Protein AF-A0A7C0XUM8-F1 (afdb_monomer_lite)

Radius of gyration: 23.85 Å; chains: 1; bounding box: 53×68×74 Å

Structure (mmCIF, N/CA/C/O backbone):
data_AF-A0A7C0XUM8-F1
#
_entry.id   AF-A0A7C0XUM8-F1
#
loop_
_atom_site.group_PDB
_atom_site.id
_atom_site.type_symbol
_atom_site.label_atom_id
_atom_site.label_alt_id
_atom_site.label_comp_id
_atom_site.label_asym_id
_atom_site.label_entity_id
_atom_site.label_seq_id
_atom_site.pdbx_PDB_ins_code
_atom_site.Cartn_x
_atom_site.Cartn_y
_atom_site.Cartn_z
_atom_site.occupancy
_atom_site.B_iso_or_equiv
_atom_site.auth_seq_id
_atom_site.auth_comp_id
_atom_site.auth_asym_id
_atom_site.auth_atom_id
_atom_site.pdbx_PDB_model_num
ATOM 1 N N . LYS A 1 1 ? -23.720 2.868 -1.279 1.00 83.62 1 LYS A N 1
ATOM 2 C CA . LYS A 1 1 ? -23.483 2.262 -2.617 1.00 83.62 1 LYS A CA 1
ATOM 3 C C . LYS A 1 1 ? -22.138 1.552 -2.575 1.00 83.62 1 LYS A C 1
ATOM 5 O O . LYS A 1 1 ? -21.210 2.153 -2.044 1.00 83.62 1 LYS A O 1
ATOM 10 N N . VAL A 1 2 ? -22.042 0.315 -3.063 1.00 89.19 2 VAL A N 1
ATOM 11 C CA . VAL A 1 2 ? -20.779 -0.442 -3.120 1.00 89.19 2 VAL A CA 1
ATOM 12 C C . VAL A 1 2 ? -20.295 -0.463 -4.568 1.00 89.19 2 VAL A C 1
ATOM 14 O O . VAL A 1 2 ? -21.109 -0.658 -5.468 1.00 89.19 2 VAL A O 1
ATOM 17 N N . ARG A 1 3 ? -19.005 -0.213 -4.796 1.00 91.62 3 ARG A N 1
ATOM 18 C CA . ARG A 1 3 ? -18.340 -0.386 -6.092 1.00 91.62 3 ARG A CA 1
ATOM 19 C C . ARG A 1 3 ? -17.191 -1.364 -5.905 1.00 91.62 3 ARG A C 1
ATOM 21 O O . ARG A 1 3 ? -16.402 -1.175 -4.986 1.00 91.62 3 ARG A O 1
ATOM 28 N N . ILE A 1 4 ? -17.106 -2.373 -6.759 1.00 91.56 4 ILE A N 1
ATOM 29 C CA . ILE A 1 4 ? -16.069 -3.403 -6.696 1.00 91.56 4 ILE A CA 1
ATOM 30 C C . ILE A 1 4 ? -15.222 -3.290 -7.961 1.00 91.56 4 ILE A C 1
ATOM 32 O O . ILE A 1 4 ? -15.769 -3.176 -9.058 1.00 91.56 4 ILE A O 1
ATOM 36 N N . PHE A 1 5 ? -13.906 -3.275 -7.794 1.00 92.75 5 PHE A N 1
ATOM 37 C CA . PHE A 1 5 ? -12.948 -3.496 -8.867 1.00 92.75 5 PHE A CA 1
ATOM 38 C C . PHE A 1 5 ? -12.292 -4.850 -8.630 1.00 92.75 5 PHE A C 1
ATOM 40 O O . PHE A 1 5 ? -11.756 -5.060 -7.546 1.00 92.75 5 PHE A O 1
ATOM 47 N N . SER A 1 6 ? -12.321 -5.732 -9.623 1.00 88.31 6 SER A N 1
ATOM 48 C CA . SER A 1 6 ? -11.599 -7.008 -9.603 1.00 88.31 6 SER A CA 1
ATOM 49 C C . SER A 1 6 ? -10.764 -7.156 -10.873 1.00 88.31 6 SER A C 1
ATOM 51 O O . SER A 1 6 ? -10.945 -6.408 -11.842 1.00 88.31 6 SER A O 1
ATOM 53 N N . PHE A 1 7 ? -9.801 -8.074 -10.839 1.00 84.38 7 PHE A N 1
ATOM 54 C CA . PHE A 1 7 ? -8.842 -8.290 -11.928 1.00 84.38 7 PHE A CA 1
ATOM 55 C C . PHE A 1 7 ? -9.062 -9.604 -12.682 1.00 84.38 7 PHE A C 1
ATOM 57 O O . PHE A 1 7 ? -8.335 -9.864 -13.639 1.00 84.38 7 PHE A O 1
ATOM 64 N N . ASP A 1 8 ? -10.091 -10.364 -12.308 1.00 80.06 8 ASP A N 1
ATOM 65 C CA . ASP A 1 8 ? -10.581 -11.520 -13.053 1.00 80.06 8 ASP A CA 1
ATOM 66 C C . ASP A 1 8 ? -10.922 -11.159 -14.515 1.00 80.06 8 ASP A C 1
ATOM 68 O O . ASP A 1 8 ? -11.295 -10.021 -14.849 1.00 80.06 8 ASP A O 1
ATOM 72 N N . GLU A 1 9 ? -10.770 -12.128 -15.415 1.00 68.88 9 GLU A N 1
ATOM 73 C CA . GLU A 1 9 ? -11.042 -11.990 -16.839 1.00 68.88 9 GLU A CA 1
ATOM 74 C C . GLU A 1 9 ? -12.490 -11.561 -17.102 1.00 68.88 9 GLU A C 1
ATOM 76 O O . GLU A 1 9 ? -12.689 -10.664 -17.930 1.00 68.88 9 GLU A O 1
ATOM 81 N N . GLU A 1 10 ? -13.446 -12.086 -16.329 1.00 69.19 10 GLU A N 1
ATOM 82 C CA . GLU A 1 10 ? -14.894 -11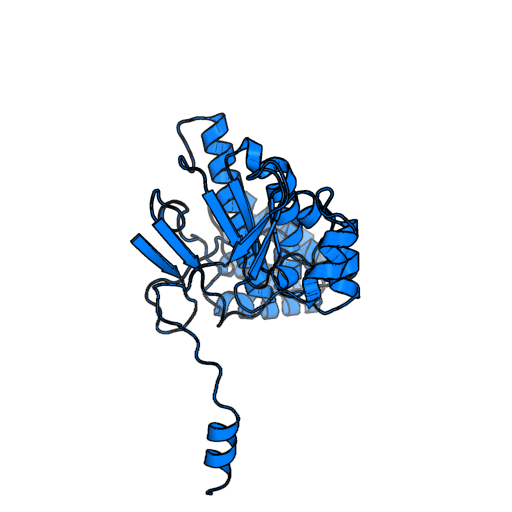.858 -16.467 1.00 69.19 10 GLU A CA 1
ATOM 83 C C . GLU A 1 10 ? -15.389 -10.518 -15.886 1.00 69.19 10 GLU A C 1
ATOM 85 O O . GLU A 1 10 ? -16.533 -10.117 -16.105 1.00 69.19 10 GLU A O 1
ATOM 90 N N . SER A 1 11 ? -14.538 -9.775 -15.170 1.00 72.06 11 SER A N 1
ATOM 91 C CA . SER A 1 11 ? -14.947 -8.532 -14.510 1.00 72.06 11 SER A CA 1
ATOM 92 C C . SER A 1 11 ? -15.155 -7.368 -15.483 1.00 72.06 11 SER A C 1
ATOM 94 O O . SER A 1 11 ? -14.229 -6.937 -16.179 1.00 72.06 11 SER A O 1
ATOM 96 N N . GLU A 1 12 ? -16.347 -6.764 -15.459 1.00 65.38 12 GLU A N 1
ATOM 97 C CA . GLU A 1 12 ? -16.661 -5.553 -16.235 1.00 65.38 12 GLU A CA 1
ATOM 98 C C . GLU A 1 12 ? -15.959 -4.288 -15.698 1.00 65.38 12 GLU A C 1
ATOM 100 O O . GLU A 1 12 ? -15.798 -3.302 -16.420 1.00 65.38 12 GLU A O 1
ATOM 105 N N . SER A 1 13 ? -15.526 -4.284 -14.430 1.00 76.19 13 SER A N 1
ATOM 106 C CA . SER A 1 13 ? -14.940 -3.115 -13.756 1.00 76.19 13 SER A CA 1
ATOM 107 C C . SER A 1 13 ? -13.475 -3.347 -13.384 1.00 76.19 13 SER A C 1
ATOM 109 O O . SER A 1 13 ? -13.127 -3.461 -12.210 1.00 76.19 13 SER A O 1
ATOM 111 N N . LYS A 1 14 ? -12.591 -3.350 -14.389 1.00 83.44 14 LYS A N 1
ATOM 112 C CA . LYS A 1 14 ? -11.139 -3.479 -14.176 1.00 83.44 14 LYS A CA 1
ATOM 113 C C . LYS A 1 14 ? -10.512 -2.143 -13.796 1.00 83.44 14 LYS A C 1
ATOM 115 O O . LYS A 1 14 ? -10.638 -1.146 -14.514 1.00 83.44 14 LYS A O 1
ATOM 120 N N . LEU A 1 15 ? -9.807 -2.122 -12.670 1.00 89.88 15 LEU A N 1
ATOM 121 C CA . LEU A 1 15 ? -9.017 -0.965 -12.273 1.00 89.88 15 LEU A CA 1
ATOM 122 C C . LEU A 1 15 ? -7.767 -0.866 -13.156 1.00 89.88 15 LEU A C 1
ATOM 124 O O . LEU A 1 15 ? -7.025 -1.833 -13.308 1.00 89.88 15 LEU A O 1
ATOM 128 N N . LYS A 1 16 ? -7.505 0.324 -13.695 1.00 91.50 16 LYS A N 1
ATOM 129 C CA . LYS A 1 16 ? -6.314 0.613 -14.498 1.00 91.50 16 LYS A CA 1
ATOM 130 C C . LYS A 1 16 ? -5.415 1.610 -13.788 1.00 91.50 16 LYS A C 1
ATOM 132 O O . LYS A 1 16 ? -5.883 2.635 -13.281 1.00 91.50 16 LYS A O 1
ATOM 137 N N . ILE A 1 17 ? -4.117 1.340 -13.802 1.00 91.88 17 ILE A N 1
ATOM 138 C CA . ILE A 1 17 ? -3.081 2.203 -13.245 1.00 91.88 17 ILE A CA 1
ATOM 139 C C . ILE A 1 17 ? -2.404 2.965 -14.379 1.00 91.88 17 ILE A C 1
ATOM 141 O O . ILE A 1 17 ? -1.994 2.391 -15.384 1.00 91.88 17 ILE A O 1
ATOM 145 N N . ASP A 1 18 ? -2.305 4.278 -14.209 1.00 89.94 18 ASP A N 1
ATOM 146 C CA . ASP A 1 18 ? -1.600 5.149 -15.141 1.00 89.94 18 ASP A CA 1
ATOM 147 C C . ASP A 1 18 ? -0.089 4.930 -15.002 1.00 89.94 18 ASP A C 1
ATOM 149 O O . ASP A 1 18 ? 0.460 5.111 -13.911 1.00 89.94 18 ASP A O 1
ATOM 153 N N . VAL A 1 19 ? 0.588 4.556 -16.088 1.00 86.06 19 VAL A N 1
ATOM 154 C CA . VAL A 1 19 ? 2.043 4.325 -16.095 1.00 86.06 19 VAL A CA 1
ATOM 155 C C . VAL A 1 19 ? 2.813 5.577 -15.681 1.00 86.06 19 VAL A C 1
ATOM 157 O O . VAL A 1 19 ? 3.818 5.465 -14.983 1.00 86.06 19 VAL A O 1
ATOM 160 N N . SER A 1 20 ? 2.313 6.768 -16.015 1.00 83.81 20 SER A N 1
ATOM 161 C CA . SER A 1 20 ? 2.944 8.033 -15.623 1.00 83.81 20 SER A CA 1
ATOM 162 C C . SER A 1 20 ? 2.878 8.313 -14.114 1.00 83.81 20 SER A C 1
ATOM 164 O O . SER A 1 20 ? 3.605 9.165 -13.608 1.00 83.81 20 SER A O 1
ATOM 166 N N . SER A 1 21 ? 2.032 7.580 -13.378 1.00 83.88 21 SER A N 1
ATOM 167 C CA . SER A 1 21 ? 1.939 7.652 -11.913 1.00 83.88 21 SER A CA 1
ATOM 168 C C . SER A 1 21 ? 2.903 6.708 -11.179 1.00 83.88 21 SER A C 1
ATOM 170 O O . SER A 1 21 ? 2.949 6.713 -9.942 1.00 83.88 21 SER A O 1
ATOM 172 N N . LEU A 1 22 ? 3.650 5.886 -11.924 1.00 85.94 22 LEU A N 1
ATOM 173 C CA . LEU A 1 22 ? 4.643 4.967 -11.383 1.00 85.94 22 LEU A CA 1
ATOM 174 C C . LEU A 1 22 ? 6.005 5.650 -11.238 1.00 85.94 22 LEU A C 1
ATOM 176 O O . LEU A 1 22 ? 6.449 6.416 -12.089 1.00 85.94 22 LEU A O 1
ATOM 180 N N . HIS A 1 23 ? 6.692 5.321 -10.155 1.00 83.00 23 HIS A N 1
ATOM 181 C CA . HIS A 1 23 ? 8.058 5.725 -9.861 1.00 83.00 23 HIS A CA 1
ATOM 182 C C . HIS A 1 23 ? 9.027 4.579 -10.191 1.00 83.00 23 HIS A C 1
ATOM 184 O O . HIS A 1 23 ? 8.641 3.410 -10.201 1.00 83.00 23 HIS A O 1
ATOM 190 N N . ALA A 1 24 ? 10.316 4.881 -10.380 1.00 76.06 24 ALA A N 1
ATOM 191 C CA . ALA A 1 24 ? 11.352 3.867 -10.626 1.00 76.06 24 ALA A CA 1
ATOM 192 C C . ALA A 1 24 ? 11.408 2.772 -9.534 1.00 76.06 24 ALA A C 1
ATOM 194 O O . ALA A 1 24 ? 11.683 1.602 -9.815 1.00 76.06 24 ALA A O 1
ATOM 195 N N . SER A 1 25 ? 11.079 3.130 -8.288 1.00 77.75 25 SER A N 1
ATOM 196 C CA . SER A 1 25 ? 10.942 2.179 -7.180 1.00 77.75 25 SER A CA 1
ATOM 197 C C . SER A 1 25 ? 9.822 1.162 -7.402 1.00 77.75 25 SER A C 1
ATOM 199 O O . SER A 1 25 ? 9.992 -0.000 -7.054 1.00 77.75 25 SER A O 1
ATOM 201 N N . ASP A 1 26 ? 8.707 1.562 -8.020 1.00 86.25 26 ASP A N 1
ATOM 202 C CA . ASP A 1 26 ? 7.590 0.652 -8.296 1.00 86.25 26 ASP A CA 1
ATOM 203 C C . ASP A 1 26 ? 7.981 -0.367 -9.366 1.00 86.25 26 ASP A C 1
ATOM 205 O O . ASP A 1 26 ? 7.691 -1.551 -9.234 1.00 86.25 26 ASP A O 1
ATOM 209 N N . PHE A 1 27 ? 8.718 0.062 -10.395 1.00 82.56 27 PHE A N 1
ATOM 210 C CA . PHE A 1 27 ? 9.256 -0.857 -11.398 1.00 82.56 27 PHE A CA 1
ATOM 211 C C . PHE A 1 27 ? 10.249 -1.857 -10.811 1.00 82.56 27 PHE A C 1
ATOM 213 O O . PHE A 1 27 ? 10.328 -2.982 -11.295 1.00 82.56 27 PHE A O 1
ATOM 220 N N . SER A 1 28 ? 10.968 -1.475 -9.756 1.00 81.12 28 SER A N 1
ATOM 221 C CA . SER A 1 28 ? 11.848 -2.397 -9.039 1.00 81.12 28 SER A CA 1
ATOM 222 C C . SER A 1 28 ? 11.049 -3.480 -8.293 1.00 81.12 28 SER A C 1
ATOM 224 O O . SER A 1 28 ? 11.539 -4.595 -8.139 1.00 81.12 28 SER A O 1
ATOM 226 N N . THR A 1 29 ? 9.810 -3.186 -7.876 1.00 83.94 29 THR A N 1
ATOM 227 C CA . THR A 1 29 ? 8.875 -4.176 -7.306 1.00 83.94 29 THR A CA 1
ATOM 228 C C . THR A 1 29 ? 8.235 -5.030 -8.400 1.00 83.94 29 THR A C 1
ATOM 230 O O . THR A 1 29 ? 8.163 -6.248 -8.260 1.00 83.94 29 THR A O 1
ATOM 233 N N . LEU A 1 30 ? 7.814 -4.414 -9.512 1.00 84.94 30 LEU A N 1
ATOM 234 C CA . LEU A 1 30 ? 7.197 -5.112 -10.649 1.00 84.94 30 LEU A CA 1
ATOM 235 C C . LEU A 1 30 ? 8.166 -6.041 -11.391 1.00 84.94 30 LEU A C 1
ATOM 237 O O . LEU A 1 30 ? 7.745 -7.021 -12.007 1.00 84.94 30 LEU A O 1
ATOM 241 N N . ILE A 1 31 ? 9.457 -5.713 -11.379 1.00 84.38 31 ILE A N 1
ATOM 242 C CA . ILE A 1 31 ? 10.510 -6.444 -12.077 1.00 84.38 31 ILE A CA 1
ATOM 243 C C . ILE A 1 31 ? 11.512 -6.955 -11.033 1.00 84.38 31 ILE A C 1
ATOM 245 O O . ILE A 1 31 ? 12.509 -6.278 -10.770 1.00 84.38 31 ILE A O 1
ATOM 249 N N . PRO A 1 32 ? 11.283 -8.148 -10.450 1.00 72.25 32 PRO A N 1
ATOM 250 C CA . PRO A 1 32 ? 12.207 -8.711 -9.475 1.00 72.25 32 PRO A CA 1
ATOM 251 C C . PRO A 1 32 ? 13.594 -8.924 -10.095 1.00 72.25 32 PRO A C 1
ATOM 253 O O . PRO A 1 32 ? 13.736 -9.175 -11.301 1.00 72.25 32 PRO A O 1
ATOM 256 N N . ASP A 1 33 ? 14.626 -8.788 -9.262 1.00 76.38 33 ASP A N 1
ATOM 257 C CA . ASP A 1 33 ? 16.037 -8.900 -9.644 1.00 76.38 33 ASP A CA 1
ATOM 258 C C . ASP A 1 33 ? 16.426 -7.944 -10.781 1.00 76.38 33 ASP A C 1
ATOM 260 O O . ASP A 1 33 ? 17.118 -8.312 -11.742 1.00 76.38 33 ASP A O 1
ATOM 264 N N . ILE A 1 34 ? 15.907 -6.714 -10.751 1.00 82.62 34 ILE A N 1
ATOM 265 C CA . ILE A 1 34 ? 16.406 -5.639 -11.605 1.00 82.62 34 ILE A CA 1
ATOM 266 C C . ILE A 1 34 ? 17.797 -5.220 -11.119 1.00 82.62 34 ILE A C 1
ATOM 268 O O . ILE A 1 34 ? 18.006 -4.935 -9.941 1.00 82.62 34 ILE A O 1
AT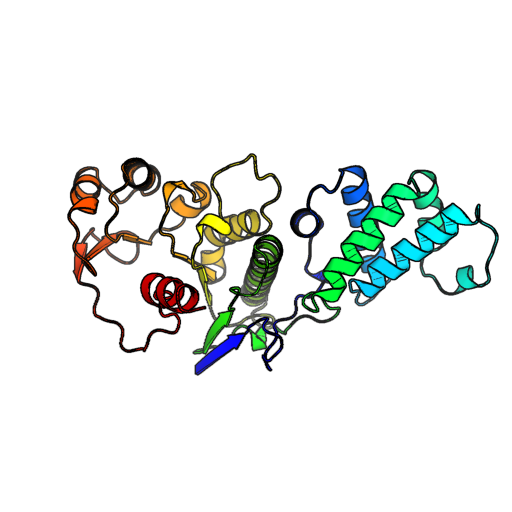OM 272 N N . THR A 1 35 ? 18.782 -5.212 -12.017 1.00 86.19 35 THR A N 1
ATOM 273 C CA . THR A 1 35 ? 20.128 -4.745 -11.651 1.00 86.19 35 THR A CA 1
ATOM 274 C C . THR A 1 35 ? 20.133 -3.217 -11.507 1.00 86.19 35 THR A C 1
ATOM 276 O O . THR A 1 35 ? 19.326 -2.558 -12.167 1.00 86.19 35 THR A O 1
ATOM 279 N N . PRO A 1 36 ? 21.047 -2.611 -10.721 1.00 85.31 36 PRO A N 1
ATOM 280 C CA . PRO A 1 36 ? 21.148 -1.151 -10.623 1.00 85.31 36 PRO A CA 1
ATOM 281 C C . PRO A 1 36 ? 21.235 -0.474 -11.997 1.00 85.31 36 PRO A C 1
ATOM 283 O O . PRO A 1 36 ? 20.466 0.429 -12.286 1.00 85.31 36 PRO A O 1
ATOM 286 N N . LEU A 1 37 ? 22.045 -1.029 -12.907 1.00 85.94 37 LEU A N 1
ATOM 287 C CA . LEU A 1 37 ? 22.154 -0.554 -14.289 1.00 85.94 37 LEU A CA 1
ATOM 288 C C . LEU A 1 37 ? 20.816 -0.594 -15.051 1.00 85.94 37 LEU A C 1
ATOM 290 O O . LEU A 1 37 ? 20.513 0.314 -15.818 1.00 85.94 37 LEU A O 1
ATOM 294 N N . GLN A 1 38 ? 20.023 -1.656 -14.880 1.00 88.25 38 GLN A N 1
ATOM 295 C CA . GLN A 1 38 ? 18.705 -1.768 -15.514 1.00 88.25 38 GLN A CA 1
ATOM 296 C C . GLN A 1 38 ? 17.706 -0.764 -14.937 1.00 88.25 38 GLN A C 1
ATOM 298 O O . GLN A 1 38 ? 16.892 -0.227 -15.685 1.00 88.25 38 GLN A O 1
ATOM 303 N N . ARG A 1 39 ? 17.762 -0.525 -13.624 1.00 86.56 39 ARG A N 1
ATOM 304 C CA . ARG A 1 39 ? 16.907 0.444 -12.937 1.00 86.56 39 ARG A CA 1
ATOM 305 C C . ARG A 1 39 ? 17.229 1.868 -13.380 1.00 86.56 39 ARG A C 1
ATOM 307 O O . ARG A 1 39 ? 16.312 2.588 -13.755 1.00 86.56 39 ARG A O 1
ATOM 314 N N . ASP A 1 40 ? 18.506 2.235 -13.385 1.00 87.94 40 ASP A N 1
ATOM 315 C CA . ASP A 1 40 ? 18.953 3.579 -13.756 1.00 87.94 40 ASP A CA 1
ATOM 316 C C . ASP A 1 40 ? 18.610 3.864 -15.234 1.00 87.94 40 ASP A C 1
ATOM 318 O O . ASP A 1 40 ? 18.055 4.909 -15.561 1.00 87.94 40 ASP A O 1
ATOM 322 N N . LEU A 1 41 ? 18.796 2.875 -16.120 1.00 89.06 41 LEU A N 1
ATOM 323 C CA . LEU A 1 41 ? 18.356 2.961 -17.517 1.00 89.06 41 LEU A CA 1
ATOM 324 C C . LEU A 1 41 ? 16.835 3.145 -17.649 1.00 89.06 41 LEU A C 1
ATOM 326 O O . LEU A 1 41 ? 16.370 3.929 -18.475 1.00 89.06 41 LEU A O 1
ATOM 330 N N . LEU A 1 42 ? 16.043 2.413 -16.864 1.00 89.06 42 LEU A N 1
ATOM 331 C CA . LEU A 1 42 ? 14.588 2.544 -16.892 1.00 89.06 42 LEU A CA 1
ATOM 332 C C . LEU A 1 42 ? 14.141 3.927 -16.406 1.00 89.06 42 LEU A C 1
ATOM 334 O O . LEU A 1 42 ? 13.240 4.514 -16.999 1.00 89.06 42 LEU A O 1
ATOM 338 N N . GLU A 1 43 ? 14.785 4.467 -15.373 1.00 88.75 43 GLU A N 1
ATOM 339 C CA . GLU A 1 43 ? 14.535 5.821 -14.878 1.00 88.75 43 GLU A CA 1
ATOM 340 C C . GLU A 1 43 ? 14.845 6.882 -15.943 1.00 88.75 43 GLU A C 1
ATOM 342 O O . GLU A 1 43 ? 14.020 7.764 -16.193 1.00 88.75 43 GLU A O 1
ATOM 347 N N . GLU A 1 44 ? 15.977 6.766 -16.643 1.00 89.25 44 GLU A N 1
ATOM 348 C CA . GLU A 1 44 ? 16.302 7.652 -17.765 1.00 89.25 44 GLU A CA 1
ATOM 349 C C . GLU A 1 44 ? 15.248 7.579 -18.882 1.00 89.25 44 GLU A C 1
ATOM 351 O O . GLU A 1 44 ? 14.840 8.614 -19.416 1.00 89.25 44 GLU A O 1
ATOM 356 N N . ILE A 1 45 ? 14.755 6.379 -19.204 1.00 89.12 45 ILE A N 1
ATOM 357 C CA . ILE A 1 45 ? 13.712 6.185 -20.222 1.00 89.12 45 ILE A CA 1
ATOM 358 C C . ILE A 1 45 ? 12.376 6.789 -19.780 1.00 89.12 45 ILE A C 1
ATOM 360 O O . ILE A 1 45 ? 11.709 7.427 -20.593 1.00 89.12 45 ILE A O 1
ATOM 364 N N . LEU A 1 46 ? 11.983 6.638 -18.514 1.00 88.12 46 LEU A N 1
ATOM 365 C CA . LEU A 1 46 ? 10.768 7.257 -17.969 1.00 88.12 46 LEU A CA 1
ATOM 366 C C . LEU A 1 46 ? 10.863 8.791 -17.990 1.00 88.12 46 LEU A C 1
ATOM 368 O O . LEU A 1 46 ? 9.915 9.477 -18.383 1.00 88.12 46 LEU A O 1
ATOM 372 N N . ASN A 1 47 ? 12.028 9.340 -17.641 1.00 88.19 47 ASN A N 1
ATOM 373 C CA . ASN A 1 47 ? 12.295 10.777 -17.717 1.00 88.19 47 ASN A CA 1
ATOM 374 C C . ASN A 1 47 ? 12.224 11.289 -19.162 1.00 88.19 47 ASN A C 1
ATOM 376 O O . ASN A 1 47 ? 11.653 12.344 -19.434 1.00 88.19 47 ASN A O 1
ATOM 380 N N . LEU A 1 48 ? 12.747 10.520 -20.111 1.00 88.50 48 LEU A N 1
ATOM 381 C CA . LEU A 1 48 ? 12.668 10.829 -21.533 1.00 88.50 48 LEU A CA 1
ATOM 382 C C . LEU A 1 48 ? 11.218 10.756 -22.037 1.00 88.50 48 LEU A C 1
ATOM 384 O O . LEU A 1 48 ? 10.752 11.687 -22.694 1.00 88.50 48 LEU A O 1
ATOM 388 N N . ALA A 1 49 ? 10.472 9.716 -21.660 1.00 87.94 49 ALA A N 1
ATOM 389 C CA . ALA A 1 49 ? 9.064 9.573 -22.011 1.00 87.94 49 ALA A CA 1
ATOM 390 C C . ALA A 1 49 ? 8.232 10.760 -21.493 1.00 87.94 49 ALA A C 1
ATOM 392 O O . ALA A 1 49 ? 7.518 11.394 -22.264 1.00 87.94 49 ALA A O 1
ATOM 393 N N . SER A 1 50 ? 8.404 11.139 -20.224 1.00 86.50 50 SER A N 1
ATOM 394 C CA . SER A 1 50 ? 7.699 12.290 -19.636 1.00 86.50 50 SER A CA 1
ATOM 395 C C . SER A 1 50 ? 8.066 13.641 -20.263 1.00 86.50 50 SER A C 1
ATOM 397 O O . SER A 1 50 ? 7.246 14.557 -20.262 1.00 86.50 50 SER A O 1
ATOM 399 N N . LYS A 1 51 ? 9.279 13.780 -20.814 1.00 88.31 51 LYS A N 1
ATOM 400 C CA . LYS A 1 51 ? 9.736 15.013 -21.470 1.00 88.31 51 LYS A CA 1
ATOM 401 C C . LYS A 1 51 ? 9.208 15.164 -22.896 1.00 88.31 51 LYS A C 1
ATOM 403 O O . LYS A 1 51 ? 8.948 16.286 -23.325 1.00 88.31 51 LYS A O 1
ATOM 408 N N . PHE A 1 52 ? 9.117 14.066 -23.643 1.00 86.75 52 PHE A N 1
ATOM 409 C CA . PHE A 1 52 ? 8.828 14.102 -25.081 1.00 86.75 52 PHE A CA 1
ATOM 410 C C . PHE A 1 52 ? 7.406 13.664 -25.450 1.00 86.75 52 PHE A C 1
ATOM 412 O O . PHE A 1 52 ? 6.963 13.967 -26.557 1.00 86.75 52 PHE A O 1
ATOM 419 N N . TYR A 1 53 ? 6.682 12.999 -24.549 1.00 83.00 53 TYR A N 1
ATOM 420 C CA . TYR A 1 53 ? 5.320 12.522 -24.785 1.00 83.00 53 TYR A CA 1
ATOM 421 C C . TYR A 1 53 ? 4.354 13.174 -23.793 1.00 83.00 53 TYR A C 1
ATOM 423 O O . TYR A 1 53 ? 4.613 13.222 -22.594 1.00 83.00 53 TYR A O 1
ATOM 431 N N . SER A 1 54 ? 3.209 13.654 -24.287 1.00 80.31 54 SER A N 1
ATOM 432 C CA . SER A 1 54 ? 2.152 14.240 -23.446 1.00 80.31 54 SER A CA 1
ATOM 433 C C . SER A 1 54 ? 1.472 13.209 -22.537 1.00 80.31 54 SER A C 1
ATOM 435 O O . SER A 1 54 ? 1.012 13.550 -21.451 1.00 80.31 54 SER A O 1
ATOM 437 N N . SER A 1 55 ? 1.429 11.947 -22.969 1.00 81.81 55 SER A N 1
ATOM 438 C CA . SER A 1 55 ? 1.081 10.773 -22.166 1.00 81.81 55 SER A CA 1
ATOM 439 C C . SER A 1 55 ? 1.873 9.575 -22.676 1.00 81.81 55 SER A C 1
ATOM 441 O O . SER A 1 55 ? 2.069 9.466 -23.887 1.00 81.81 55 SER A O 1
ATOM 443 N N . TYR A 1 56 ? 2.270 8.661 -21.794 1.00 84.62 56 TYR A N 1
ATOM 444 C CA . TYR A 1 56 ? 2.998 7.451 -22.170 1.00 84.62 56 TYR A CA 1
ATOM 445 C C . TYR A 1 56 ? 2.523 6.240 -21.362 1.00 84.62 56 TYR A C 1
ATOM 447 O O . TYR A 1 56 ? 1.976 6.369 -20.268 1.00 84.62 56 TYR A O 1
ATOM 455 N N . ASP A 1 57 ? 2.732 5.058 -21.926 1.00 87.31 57 ASP A N 1
ATOM 456 C CA . ASP A 1 57 ? 2.400 3.754 -21.355 1.00 87.31 57 ASP A CA 1
ATOM 457 C C . ASP A 1 57 ? 3.565 2.763 -21.497 1.00 87.31 57 ASP A C 1
ATOM 459 O O . ASP A 1 57 ? 4.664 3.119 -21.933 1.00 87.31 57 ASP A O 1
ATOM 463 N N . LEU A 1 58 ? 3.329 1.498 -21.131 1.00 88.44 58 LEU A N 1
ATOM 464 C CA . LEU A 1 58 ? 4.314 0.434 -21.313 1.00 88.44 58 LEU A CA 1
ATOM 465 C C . LEU A 1 58 ? 4.670 0.235 -22.792 1.00 88.44 58 LEU A C 1
ATOM 467 O O . LEU A 1 58 ? 5.846 0.028 -23.084 1.00 88.44 58 LEU A O 1
ATOM 471 N N . SER A 1 59 ? 3.714 0.389 -23.714 1.00 88.38 59 SER A N 1
ATOM 472 C CA . SER A 1 59 ? 3.939 0.333 -25.164 1.00 88.38 59 SER A CA 1
ATOM 473 C C . SER A 1 59 ? 4.963 1.381 -25.617 1.00 88.38 59 SER A C 1
ATOM 475 O O . SER A 1 59 ? 5.882 1.085 -26.380 1.00 88.38 59 SER A O 1
ATOM 477 N N . THR A 1 60 ? 4.853 2.603 -25.090 1.00 89.00 60 THR A N 1
ATOM 478 C CA . THR A 1 60 ? 5.767 3.723 -25.367 1.00 89.00 60 THR A CA 1
ATOM 479 C C . THR A 1 60 ? 7.173 3.438 -24.834 1.00 89.00 60 THR A C 1
ATOM 481 O O . THR A 1 60 ? 8.167 3.624 -25.539 1.00 89.00 60 THR A O 1
ATOM 484 N N . ILE A 1 61 ? 7.276 2.925 -23.604 1.00 89.69 61 ILE A N 1
ATOM 485 C CA . ILE A 1 61 ? 8.560 2.536 -22.997 1.00 89.69 61 ILE A CA 1
ATOM 486 C C . ILE A 1 61 ? 9.201 1.391 -23.796 1.00 89.69 61 ILE A C 1
ATOM 488 O O . ILE A 1 61 ? 10.401 1.413 -24.079 1.00 89.69 61 ILE A O 1
ATOM 492 N N . LEU A 1 62 ? 8.403 0.402 -24.204 1.00 90.38 62 LEU A N 1
ATOM 493 C CA . LEU A 1 62 ? 8.842 -0.701 -25.053 1.00 90.38 62 LEU A CA 1
ATOM 494 C C . LEU A 1 62 ? 9.309 -0.201 -26.419 1.00 90.38 62 LEU A C 1
ATOM 496 O O . LEU A 1 62 ? 10.329 -0.679 -26.908 1.00 90.38 62 LEU A O 1
ATOM 500 N N . PHE A 1 63 ? 8.621 0.762 -27.026 1.00 88.94 63 PHE A N 1
ATOM 501 C CA . PHE A 1 63 ? 9.042 1.372 -28.286 1.00 88.94 63 PHE A CA 1
ATOM 502 C C . PHE A 1 63 ? 10.426 2.030 -28.166 1.00 88.94 63 PHE A C 1
ATOM 504 O O . PHE A 1 63 ? 11.308 1.757 -28.986 1.00 88.94 63 PHE A O 1
ATOM 511 N N . ILE A 1 64 ? 10.658 2.809 -27.103 1.00 90.00 64 ILE A N 1
ATOM 512 C CA . ILE A 1 64 ? 11.968 3.424 -26.830 1.00 90.00 64 ILE A CA 1
ATOM 513 C C . ILE A 1 64 ? 13.045 2.344 -26.655 1.00 90.00 64 ILE A C 1
ATOM 515 O O . ILE A 1 64 ? 14.113 2.428 -27.263 1.00 90.00 64 ILE A O 1
ATOM 519 N N . LEU A 1 65 ? 12.767 1.293 -25.880 1.00 90.56 65 LEU A N 1
ATOM 520 C CA . LEU A 1 65 ? 13.722 0.205 -25.656 1.00 90.56 65 LEU A CA 1
ATOM 521 C C . LEU A 1 65 ? 14.041 -0.598 -26.921 1.00 90.56 65 LEU A C 1
ATOM 523 O O . LEU A 1 65 ? 15.207 -0.930 -27.139 1.00 90.56 65 LEU A O 1
ATOM 527 N N . ASN A 1 66 ? 13.039 -0.917 -27.748 1.00 90.25 66 ASN A N 1
ATOM 528 C CA . ASN A 1 66 ? 13.263 -1.613 -29.020 1.00 90.25 66 ASN A CA 1
ATOM 529 C C . ASN A 1 66 ? 14.090 -0.731 -29.966 1.00 90.25 66 ASN A C 1
ATOM 531 O O . ASN A 1 66 ? 15.070 -1.204 -30.528 1.00 90.25 66 ASN A O 1
ATOM 535 N N . THR A 1 67 ? 13.810 0.574 -30.016 1.00 88.31 67 THR A N 1
ATOM 536 C CA . THR A 1 67 ? 14.636 1.534 -30.767 1.00 88.31 67 THR A CA 1
ATOM 537 C C . THR A 1 67 ? 16.092 1.522 -30.294 1.00 88.31 67 THR A C 1
ATOM 539 O O . THR A 1 67 ? 17.019 1.445 -31.098 1.00 88.31 67 THR A O 1
ATOM 542 N N . MET A 1 68 ? 16.324 1.585 -28.979 1.00 89.50 68 MET A N 1
ATOM 543 C CA . MET A 1 68 ? 17.672 1.521 -28.403 1.00 89.50 68 MET A CA 1
ATOM 544 C C . MET A 1 68 ? 18.385 0.208 -28.749 1.00 89.50 68 MET A C 1
ATOM 546 O O . MET A 1 68 ? 19.588 0.205 -29.025 1.00 89.50 68 MET A O 1
ATOM 550 N N . TYR A 1 69 ? 17.644 -0.902 -28.734 1.00 89.75 69 TYR A N 1
ATOM 551 C CA . TYR A 1 69 ? 18.140 -2.223 -29.108 1.00 89.75 69 TYR A CA 1
ATOM 552 C C . TYR A 1 69 ? 18.571 -2.262 -30.578 1.00 89.75 69 TYR A C 1
ATOM 554 O O . TYR A 1 69 ? 19.688 -2.699 -30.866 1.00 89.75 69 TYR A O 1
ATOM 562 N N . ASP A 1 70 ? 17.744 -1.735 -31.480 1.00 86.00 70 ASP A N 1
ATOM 563 C CA . ASP A 1 70 ? 18.026 -1.688 -32.915 1.00 86.00 70 ASP A CA 1
ATOM 564 C C . ASP A 1 70 ? 19.253 -0.810 -33.213 1.00 86.00 70 ASP A C 1
ATOM 566 O O . ASP A 1 70 ? 20.182 -1.260 -33.887 1.00 86.00 70 ASP A O 1
ATOM 570 N N . ILE A 1 71 ? 19.355 0.377 -32.592 1.00 85.75 71 ILE A N 1
ATOM 571 C CA . ILE A 1 71 ? 20.536 1.260 -32.704 1.00 85.75 71 ILE A CA 1
ATOM 572 C C . ILE A 1 71 ? 21.826 0.526 -32.303 1.00 85.75 71 ILE A C 1
ATOM 574 O O . ILE A 1 71 ? 22.862 0.689 -32.959 1.00 85.75 71 ILE A O 1
ATOM 578 N N . LYS A 1 72 ? 21.785 -0.266 -31.221 1.00 87.25 72 LYS A N 1
ATOM 579 C CA . LYS A 1 72 ? 22.949 -1.028 -30.740 1.00 87.25 72 LYS A CA 1
ATOM 580 C C . LYS A 1 72 ? 23.311 -2.166 -31.690 1.00 87.25 72 LYS A C 1
ATOM 582 O O . LYS A 1 72 ? 24.495 -2.418 -31.897 1.00 87.25 72 LYS A O 1
ATOM 587 N N . LYS A 1 73 ? 22.308 -2.865 -32.227 1.00 84.62 73 LYS A N 1
ATOM 588 C CA . LYS A 1 73 ? 22.486 -4.042 -33.084 1.00 84.62 73 LYS A CA 1
ATOM 589 C C . LYS A 1 73 ? 23.005 -3.673 -34.474 1.00 84.62 73 LYS A C 1
ATOM 591 O O . LYS A 1 73 ? 23.858 -4.376 -35.005 1.00 84.62 73 LYS A O 1
ATOM 596 N N . GLU A 1 74 ? 22.526 -2.570 -35.041 1.00 76.88 74 GLU A N 1
ATOM 597 C CA . GLU A 1 74 ? 22.847 -2.145 -36.410 1.00 76.88 74 GLU A CA 1
ATOM 598 C C . GLU A 1 74 ? 24.118 -1.278 -36.515 1.00 76.88 74 GLU A C 1
ATOM 600 O O . GLU A 1 74 ? 24.388 -0.706 -37.570 1.00 76.88 74 GLU A O 1
ATOM 605 N N . ASN A 1 75 ? 24.920 -1.144 -35.445 1.00 64.38 75 ASN A N 1
ATOM 606 C CA . ASN A 1 75 ? 26.112 -0.275 -35.410 1.00 64.38 75 ASN A CA 1
ATOM 607 C C . ASN A 1 75 ? 25.844 1.153 -35.949 1.00 64.38 75 ASN A C 1
ATOM 609 O O . ASN A 1 75 ? 26.702 1.781 -36.570 1.00 64.38 75 ASN A O 1
ATOM 613 N N . GLY A 1 76 ? 24.644 1.692 -35.706 1.00 60.16 76 GLY A N 1
ATOM 614 C CA . GLY A 1 76 ? 24.264 3.038 -36.135 1.00 60.16 76 GLY A CA 1
ATOM 615 C C . GLY A 1 76 ? 24.089 3.238 -37.647 1.00 60.16 76 GLY A C 1
ATOM 616 O O . GLY A 1 76 ? 24.158 4.392 -38.087 1.00 60.16 76 GLY A O 1
ATOM 617 N N . TYR A 1 77 ? 23.864 2.178 -38.436 1.00 46.78 77 TYR A N 1
ATOM 618 C CA . TYR A 1 77 ? 23.443 2.335 -39.831 1.00 46.78 77 TYR A CA 1
ATOM 619 C C . TYR A 1 77 ? 22.049 2.979 -39.893 1.00 46.78 77 TYR A C 1
ATOM 621 O O . TYR A 1 77 ? 21.123 2.580 -39.195 1.00 46.78 77 TYR A O 1
ATOM 629 N N . LYS A 1 78 ? 21.922 4.047 -40.689 1.00 58.09 78 LYS A N 1
ATOM 630 C CA . LYS A 1 78 ? 20.688 4.830 -40.837 1.00 58.09 78 LYS A CA 1
ATOM 631 C C . LYS A 1 78 ? 19.612 3.986 -41.520 1.00 58.09 78 LYS A C 1
ATOM 633 O O . LYS A 1 78 ? 19.586 3.923 -42.747 1.00 58.09 78 LYS A O 1
ATOM 638 N N . SER A 1 79 ? 18.692 3.418 -40.752 1.00 50.06 79 SER A N 1
ATOM 639 C CA . SER A 1 79 ? 17.361 3.122 -41.271 1.00 50.06 79 SER A CA 1
ATOM 640 C C . SER A 1 79 ? 16.510 4.398 -41.230 1.00 50.06 79 SER A C 1
ATOM 642 O O . SER A 1 79 ? 16.713 5.303 -40.416 1.00 50.06 79 SER A O 1
ATOM 644 N N . THR A 1 80 ? 15.561 4.499 -42.154 1.00 52.44 80 THR A N 1
ATOM 645 C CA . THR A 1 80 ? 14.646 5.633 -42.368 1.00 52.44 80 THR A CA 1
ATOM 646 C C . THR A 1 80 ? 13.830 6.028 -41.116 1.00 52.44 80 THR A C 1
ATOM 648 O O . THR A 1 80 ? 13.234 7.102 -41.098 1.00 52.44 80 THR A O 1
ATOM 651 N N . LEU A 1 81 ? 13.872 5.223 -40.041 1.00 53.38 81 LEU A N 1
ATOM 652 C CA . LEU A 1 81 ? 13.236 5.468 -38.738 1.00 53.38 81 LEU A CA 1
ATOM 653 C C . LEU A 1 81 ? 13.765 6.703 -37.984 1.00 53.38 81 LEU A C 1
ATOM 655 O O . LEU A 1 81 ? 13.079 7.217 -37.104 1.00 53.38 81 LEU A O 1
ATOM 659 N N . SER A 1 82 ? 14.961 7.218 -38.300 1.00 53.19 82 SER A N 1
ATOM 660 C CA . SER A 1 82 ? 15.587 8.302 -37.517 1.00 53.19 82 SER A CA 1
ATOM 661 C C . SER A 1 82 ? 14.812 9.630 -37.514 1.00 53.19 82 SER A C 1
ATOM 663 O O . SER A 1 82 ? 15.140 10.516 -36.729 1.00 53.19 82 SER A O 1
ATOM 665 N N . LYS A 1 83 ? 13.841 9.815 -38.419 1.00 52.81 83 LYS A N 1
ATOM 666 C CA . LYS A 1 83 ? 13.058 11.058 -38.543 1.00 52.81 83 LYS A CA 1
ATOM 667 C C . LYS A 1 83 ? 11.767 11.071 -37.718 1.00 52.81 83 LYS A C 1
ATOM 669 O O . LYS A 1 83 ? 11.201 12.144 -37.548 1.00 52.81 83 LYS A O 1
ATOM 674 N N . GLU A 1 84 ? 11.325 9.929 -37.194 1.00 59.03 84 GLU A N 1
ATOM 675 C CA . GLU A 1 84 ? 10.034 9.808 -36.492 1.00 59.03 84 GLU A CA 1
ATOM 676 C C . GLU A 1 84 ? 10.165 9.709 -34.968 1.00 59.03 84 GLU A C 1
ATOM 678 O O . GLU A 1 84 ? 9.167 9.791 -34.259 1.00 59.03 84 GLU A O 1
ATOM 683 N N . ILE A 1 85 ? 11.385 9.563 -34.445 1.00 66.31 85 ILE A N 1
ATOM 684 C CA . ILE A 1 85 ? 11.618 9.333 -33.018 1.00 66.31 85 ILE A CA 1
ATOM 685 C C . ILE A 1 85 ? 12.027 10.649 -32.354 1.00 66.31 85 ILE A C 1
ATOM 687 O O . ILE A 1 85 ? 13.135 11.142 -32.611 1.00 66.31 85 ILE A O 1
ATOM 691 N N . PRO A 1 86 ? 11.187 11.223 -31.469 1.00 67.38 86 PRO A N 1
ATOM 692 C CA . PRO A 1 86 ? 11.609 12.331 -30.627 1.00 67.38 86 PRO A CA 1
ATOM 693 C C . PRO A 1 86 ? 12.876 11.903 -29.886 1.00 67.38 86 PRO A C 1
ATOM 695 O O . PRO A 1 86 ? 12.897 10.814 -29.326 1.00 67.38 86 PRO A O 1
ATOM 698 N N . CYS A 1 87 ? 13.922 12.733 -29.901 1.00 77.38 87 CYS A N 1
ATOM 699 C CA . CYS A 1 87 ? 15.194 12.535 -29.187 1.00 77.38 87 CYS A CA 1
ATOM 700 C C . CYS A 1 87 ? 16.143 11.406 -29.658 1.00 77.38 87 CYS A C 1
ATOM 702 O O . CYS A 1 87 ? 16.989 10.954 -28.885 1.00 77.38 87 CYS A O 1
ATOM 704 N N . TYR A 1 88 ? 16.106 11.016 -30.938 1.00 82.06 88 TYR A N 1
ATOM 705 C CA . TYR A 1 88 ? 17.032 10.019 -31.513 1.00 82.06 88 TYR A CA 1
ATOM 706 C C . TYR A 1 88 ? 18.519 10.210 -31.126 1.00 82.06 88 TYR A C 1
ATOM 708 O O . TYR A 1 88 ? 19.185 9.250 -30.733 1.00 82.06 88 TYR A O 1
ATOM 716 N N . ASP A 1 89 ? 19.045 11.440 -31.177 1.00 81.75 89 ASP A N 1
ATOM 717 C CA . ASP A 1 89 ? 20.446 11.721 -30.818 1.00 81.75 89 ASP A CA 1
ATOM 718 C C . ASP A 1 89 ? 20.755 11.441 -29.338 1.00 81.75 89 ASP A C 1
ATOM 720 O O . ASP A 1 89 ? 21.834 10.938 -29.009 1.00 81.75 89 ASP A O 1
ATOM 724 N N . LEU A 1 90 ? 19.790 11.701 -28.448 1.00 84.00 90 LEU A N 1
ATOM 725 C CA . LEU A 1 90 ? 19.901 11.387 -27.024 1.00 84.00 90 LEU A CA 1
ATOM 726 C C . LEU A 1 90 ? 19.943 9.870 -26.819 1.00 84.00 90 LEU A C 1
ATOM 728 O O . LEU A 1 90 ? 20.863 9.373 -26.168 1.00 84.00 90 LEU A O 1
ATOM 732 N N . LEU A 1 91 ? 19.032 9.127 -27.455 1.00 86.38 91 LEU A N 1
ATOM 733 C CA . LEU A 1 91 ? 19.027 7.660 -27.405 1.00 86.38 91 LEU A CA 1
ATOM 734 C C . LEU A 1 91 ? 20.352 7.081 -27.908 1.00 86.38 91 LEU A C 1
ATOM 736 O O . LEU A 1 91 ? 20.946 6.225 -27.252 1.00 86.38 91 LEU A O 1
ATOM 740 N N . LYS A 1 92 ? 20.879 7.599 -29.023 1.00 84.31 92 LYS A N 1
ATOM 741 C CA . LYS A 1 92 ? 22.174 7.174 -29.569 1.00 84.31 92 LYS A CA 1
ATOM 742 C C . LYS A 1 92 ? 23.322 7.389 -28.581 1.00 84.31 92 LYS A C 1
ATOM 744 O O . LYS A 1 92 ? 24.262 6.594 -28.575 1.00 84.31 92 LYS A O 1
ATOM 749 N N . SER A 1 93 ? 23.268 8.439 -27.760 1.00 85.31 93 SER A N 1
ATOM 750 C CA . SER A 1 93 ? 24.270 8.685 -26.717 1.00 85.31 93 SER A CA 1
ATOM 751 C C . SER A 1 93 ? 24.153 7.696 -25.549 1.00 85.31 93 SER A C 1
ATOM 753 O O . SER A 1 93 ? 25.163 7.108 -25.162 1.00 85.31 93 SER A O 1
ATOM 755 N N . MET A 1 94 ? 22.932 7.424 -25.073 1.00 86.00 94 MET A N 1
ATOM 756 C CA . MET A 1 94 ? 22.650 6.499 -23.965 1.00 86.00 94 MET A CA 1
ATOM 757 C C . MET A 1 94 ? 23.046 5.058 -24.315 1.00 86.00 94 MET A C 1
ATOM 759 O O . MET A 1 94 ? 23.701 4.366 -23.538 1.00 86.00 94 MET A O 1
ATOM 763 N N . VAL A 1 95 ? 22.729 4.613 -25.535 1.00 87.00 95 VAL A N 1
ATOM 764 C CA . VAL A 1 95 ? 22.992 3.244 -26.017 1.00 87.00 95 VAL A CA 1
ATOM 765 C C . VAL A 1 95 ? 24.487 2.884 -26.031 1.00 87.00 95 VAL A C 1
ATOM 767 O O . VAL A 1 95 ? 24.842 1.704 -25.925 1.00 87.00 95 VAL A O 1
ATOM 770 N N . ARG A 1 96 ? 25.398 3.866 -26.124 1.00 84.56 96 ARG A N 1
ATOM 771 C CA . ARG A 1 96 ? 26.853 3.607 -26.163 1.00 84.56 96 ARG A CA 1
ATOM 772 C C . ARG A 1 96 ? 27.326 2.809 -24.952 1.00 84.56 96 ARG A C 1
ATOM 774 O O . ARG A 1 96 ? 28.064 1.843 -25.136 1.00 84.56 96 ARG A O 1
ATOM 781 N N . ASN A 1 97 ? 26.811 3.139 -23.771 1.00 82.81 97 ASN A N 1
ATOM 782 C CA . ASN A 1 97 ? 27.242 2.562 -22.496 1.00 82.81 97 ASN A CA 1
ATOM 783 C C . ASN A 1 97 ? 26.351 1.404 -22.014 1.00 82.81 97 ASN A C 1
ATOM 785 O O . ASN A 1 97 ? 26.573 0.863 -20.935 1.00 82.81 97 ASN A O 1
ATOM 789 N N . VAL A 1 98 ? 25.354 1.000 -22.808 1.00 87.62 98 VAL A N 1
ATOM 790 C CA . VAL A 1 98 ? 24.401 -0.058 -22.446 1.00 87.62 98 VAL A CA 1
ATOM 791 C C . VAL A 1 98 ? 24.651 -1.323 -23.270 1.00 87.62 98 VAL A C 1
ATOM 793 O O . VAL A 1 98 ? 24.822 -1.273 -24.492 1.00 87.62 98 VAL A O 1
ATOM 796 N N . ASN A 1 99 ? 24.645 -2.479 -22.601 1.00 89.50 99 ASN A N 1
ATOM 797 C CA . ASN A 1 99 ? 24.771 -3.789 -23.239 1.00 89.50 99 ASN A CA 1
ATOM 798 C C . ASN A 1 99 ? 23.450 -4.248 -23.872 1.00 89.50 99 ASN A C 1
ATOM 800 O O . ASN A 1 99 ? 22.369 -4.064 -23.312 1.00 89.50 99 ASN A O 1
ATOM 804 N N . ILE A 1 100 ? 23.541 -4.936 -25.013 1.00 89.06 100 ILE A N 1
ATOM 805 C CA . ILE A 1 100 ? 22.364 -5.436 -25.743 1.00 89.06 100 ILE A CA 1
ATOM 806 C C . ILE A 1 100 ? 21.557 -6.463 -24.926 1.00 89.06 100 ILE A C 1
ATOM 808 O O . ILE A 1 100 ? 20.328 -6.514 -25.005 1.00 89.06 100 ILE A O 1
ATOM 812 N N . SER A 1 101 ? 22.236 -7.242 -24.078 1.00 89.06 101 SER A N 1
ATOM 813 C CA . SER A 1 101 ? 21.620 -8.189 -23.143 1.00 89.06 101 SER A CA 1
ATOM 814 C C . SER A 1 101 ? 20.775 -7.483 -22.078 1.00 89.06 101 SER A C 1
ATOM 816 O O . SER A 1 101 ? 19.694 -7.968 -21.744 1.00 89.06 101 SER A O 1
ATOM 818 N N . THR A 1 102 ? 21.211 -6.312 -21.604 1.00 90.69 102 THR A N 1
ATOM 819 C CA . THR A 1 102 ? 20.466 -5.459 -20.665 1.00 90.69 102 THR A CA 1
ATOM 820 C C . THR A 1 102 ? 19.155 -4.977 -21.285 1.00 90.69 102 THR A C 1
ATOM 822 O O . THR A 1 102 ? 18.098 -5.135 -20.674 1.00 90.69 102 THR A O 1
ATOM 825 N N . LEU A 1 103 ? 19.208 -4.472 -22.523 1.00 91.31 103 LEU A N 1
ATOM 826 C CA . LEU A 1 103 ? 18.024 -4.031 -23.272 1.00 91.31 103 LEU A CA 1
ATOM 827 C C . LEU A 1 103 ? 17.048 -5.191 -23.504 1.00 91.31 103 LEU A C 1
ATOM 829 O O . LEU A 1 103 ? 15.862 -5.082 -23.202 1.00 91.31 103 LEU A O 1
ATOM 833 N N . SER A 1 104 ? 17.564 -6.339 -23.950 1.00 90.62 104 SER A N 1
ATOM 834 C CA . SER A 1 104 ? 16.768 -7.552 -24.199 1.00 90.62 104 SER A CA 1
ATOM 835 C C . SER A 1 104 ? 16.043 -8.035 -22.940 1.00 90.62 104 SER A C 1
ATOM 837 O O . SER A 1 104 ? 14.871 -8.420 -22.988 1.00 90.62 104 SER A O 1
ATOM 839 N N . ALA A 1 105 ? 16.735 -8.012 -21.797 1.00 90.50 105 ALA A N 1
ATOM 840 C CA . ALA A 1 105 ? 16.171 -8.416 -20.517 1.00 90.50 105 ALA A CA 1
ATOM 841 C C . ALA A 1 105 ? 15.024 -7.491 -20.083 1.00 90.50 105 ALA A C 1
ATOM 843 O O . ALA A 1 105 ? 13.966 -7.996 -19.695 1.00 90.50 105 ALA A O 1
ATOM 844 N N . LEU A 1 106 ? 15.207 -6.168 -20.191 1.00 91.38 106 LEU A N 1
ATOM 845 C CA . LEU A 1 106 ? 14.174 -5.179 -19.871 1.00 91.38 106 LEU A CA 1
ATOM 846 C C . LEU A 1 106 ? 12.958 -5.294 -20.794 1.00 91.38 106 LEU A C 1
ATOM 848 O O . LEU A 1 106 ? 11.839 -5.371 -20.292 1.00 91.38 106 LEU A O 1
ATOM 852 N N . ILE A 1 107 ? 13.160 -5.403 -22.113 1.00 92.31 107 ILE A N 1
ATOM 853 C CA . ILE A 1 107 ? 12.068 -5.575 -23.090 1.00 92.31 107 ILE A CA 1
ATOM 854 C C . ILE A 1 107 ? 11.220 -6.799 -22.736 1.00 92.31 107 ILE A C 1
ATOM 856 O O . ILE A 1 107 ? 9.994 -6.719 -22.662 1.00 92.31 107 ILE A O 1
ATOM 860 N N . ARG A 1 108 ? 11.861 -7.945 -22.469 1.00 90.62 108 ARG A N 1
ATOM 861 C CA . ARG A 1 108 ? 11.154 -9.179 -22.099 1.00 90.62 108 ARG A CA 1
ATOM 862 C C . ARG A 1 108 ? 10.349 -9.018 -20.808 1.00 90.62 108 ARG A C 1
ATOM 864 O O . ARG A 1 108 ? 9.242 -9.543 -20.722 1.00 90.62 108 ARG A O 1
ATOM 871 N N . ARG A 1 109 ? 10.909 -8.336 -19.805 1.00 90.00 109 ARG A N 1
ATOM 872 C CA . ARG A 1 109 ? 10.265 -8.105 -18.501 1.00 90.00 109 ARG A CA 1
ATOM 873 C C . ARG A 1 109 ? 9.075 -7.145 -18.628 1.00 90.00 109 ARG A C 1
ATOM 875 O O . ARG A 1 109 ? 7.993 -7.477 -18.158 1.00 90.00 109 ARG A O 1
ATOM 882 N N . LEU A 1 110 ? 9.223 -6.037 -19.352 1.00 89.62 110 LEU A N 1
ATOM 883 C CA . LEU A 1 110 ? 8.141 -5.071 -19.577 1.00 89.62 110 LEU A CA 1
ATOM 884 C C . LEU A 1 110 ? 7.006 -5.636 -20.440 1.00 89.62 110 LEU A C 1
ATOM 886 O O . LEU A 1 110 ? 5.848 -5.393 -20.122 1.00 89.62 110 LEU A O 1
ATOM 890 N N . ARG A 1 111 ? 7.296 -6.479 -21.443 1.00 90.81 111 ARG A N 1
ATOM 891 C CA . ARG A 1 111 ? 6.247 -7.191 -22.205 1.00 90.81 111 ARG A CA 1
ATOM 892 C C . ARG A 1 111 ? 5.393 -8.108 -21.328 1.00 90.81 111 ARG A C 1
ATOM 894 O O . ARG A 1 111 ? 4.216 -8.298 -21.604 1.00 90.81 111 ARG A O 1
ATOM 901 N N . ARG A 1 112 ? 5.968 -8.710 -20.279 1.00 87.38 112 ARG A N 1
ATOM 902 C CA . ARG A 1 112 ? 5.188 -9.514 -19.319 1.00 87.38 112 ARG A CA 1
ATOM 903 C C . ARG A 1 112 ? 4.249 -8.633 -18.499 1.00 87.38 112 ARG A C 1
ATOM 905 O O . ARG A 1 112 ? 3.111 -9.027 -18.289 1.00 87.38 112 ARG A O 1
ATOM 912 N N . LEU A 1 113 ? 4.709 -7.452 -18.089 1.00 87.62 113 LEU A N 1
ATOM 913 C CA . LEU A 1 113 ? 3.880 -6.482 -17.369 1.00 87.62 113 LEU A CA 1
ATOM 914 C C . LEU A 1 113 ? 2.772 -5.904 -18.252 1.00 87.62 113 LEU A C 1
ATOM 916 O O . LEU A 1 113 ? 1.640 -5.793 -17.802 1.00 87.62 113 LEU A O 1
ATOM 920 N N . GLU A 1 114 ? 3.064 -5.598 -19.514 1.00 87.25 114 GLU A N 1
ATOM 921 C CA . GLU A 1 114 ? 2.080 -5.103 -20.484 1.00 87.25 114 GLU A CA 1
ATOM 922 C C . GLU A 1 114 ? 0.926 -6.093 -20.685 1.00 87.25 114 GLU A C 1
ATOM 924 O O . GLU A 1 114 ? -0.238 -5.700 -20.673 1.00 87.25 114 GLU A O 1
ATOM 929 N N . LYS A 1 115 ? 1.233 -7.396 -20.747 1.00 86.94 115 LYS A N 1
ATOM 930 C CA . LYS A 1 115 ? 0.227 -8.464 -20.865 1.00 86.94 115 LYS A CA 1
ATOM 931 C C . LYS A 1 115 ? -0.760 -8.544 -19.701 1.00 86.94 115 LYS A C 1
ATOM 933 O O . LYS A 1 115 ? -1.813 -9.141 -19.873 1.00 86.94 115 LYS A O 1
ATOM 938 N N . THR A 1 116 ? -0.451 -7.954 -18.545 1.00 86.62 116 THR A N 1
ATOM 939 C CA . THR A 1 116 ? -1.396 -7.918 -17.414 1.00 86.62 116 THR A CA 1
ATOM 940 C C . THR A 1 116 ? -2.610 -7.033 -17.700 1.00 86.62 116 THR A C 1
ATOM 942 O O . THR A 1 116 ? -3.638 -7.187 -17.055 1.00 86.62 116 THR A O 1
ATOM 945 N N . GLY A 1 117 ? -2.500 -6.068 -18.623 1.00 86.44 117 GLY A N 1
ATOM 946 C CA . GLY A 1 117 ? -3.574 -5.116 -18.928 1.00 86.44 117 GLY A CA 1
ATOM 947 C C . GLY A 1 117 ? -3.889 -4.108 -17.811 1.00 86.44 117 GLY A C 1
ATOM 948 O O . GLY A 1 117 ? -4.792 -3.286 -17.973 1.00 86.44 117 GLY A O 1
ATOM 949 N N . ILE A 1 118 ? -3.149 -4.138 -16.697 1.00 88.25 118 ILE A N 1
ATOM 950 C CA . ILE A 1 118 ? -3.370 -3.280 -15.521 1.00 88.25 118 ILE A CA 1
ATOM 951 C C . ILE A 1 118 ? -2.778 -1.885 -15.739 1.00 88.25 118 ILE A C 1
ATOM 953 O O . ILE A 1 118 ? -3.362 -0.884 -15.326 1.00 88.25 118 ILE A O 1
ATOM 957 N N . PHE A 1 119 ? -1.618 -1.808 -16.390 1.00 89.06 119 PHE A N 1
ATOM 958 C CA . PHE A 1 119 ? -0.858 -0.574 -16.572 1.00 89.06 119 PHE A CA 1
ATOM 959 C C . PHE A 1 119 ? -1.128 0.030 -17.953 1.00 89.06 119 PHE A C 1
ATOM 961 O O . PHE A 1 119 ? -0.825 -0.584 -18.974 1.00 89.06 119 PHE A O 1
ATOM 968 N N . CYS A 1 120 ? -1.710 1.228 -17.997 1.00 85.81 120 CYS A N 1
ATOM 969 C CA . CYS A 1 120 ? -2.178 1.880 -19.225 1.00 85.81 120 CYS A CA 1
ATOM 970 C C . CYS A 1 120 ? -1.755 3.357 -19.288 1.00 85.81 120 CYS A C 1
ATOM 972 O O . CYS A 1 120 ? -1.363 3.944 -18.282 1.00 85.81 120 CYS A O 1
ATOM 974 N N . SER A 1 121 ? -1.898 3.982 -20.461 1.00 82.88 121 SER A N 1
ATOM 975 C CA . SER A 1 121 ? -1.668 5.429 -20.664 1.00 82.88 121 SER A CA 1
ATOM 976 C C . SER A 1 121 ? -2.676 6.314 -19.932 1.00 82.88 121 SER A C 1
ATOM 978 O O . SER A 1 121 ? -2.393 7.467 -19.626 1.00 82.88 121 SER A O 1
ATOM 980 N N . LYS A 1 122 ? -3.879 5.788 -19.680 1.00 85.38 122 LYS A N 1
ATOM 981 C CA . LYS A 1 122 ? -4.932 6.442 -18.903 1.00 85.38 122 LYS A CA 1
ATOM 982 C C . LYS A 1 122 ? -5.422 5.478 -17.833 1.00 85.38 122 LYS A C 1
ATOM 984 O O . LYS A 1 122 ? -6.061 4.473 -18.144 1.00 85.38 122 LYS A O 1
ATOM 989 N N . GLY A 1 123 ? -5.106 5.781 -16.578 1.00 88.19 123 GLY A N 1
ATOM 990 C CA . GLY A 1 123 ? -5.623 5.036 -15.431 1.00 88.19 123 GLY A CA 1
ATOM 991 C C . GLY A 1 123 ? -7.075 5.396 -15.105 1.00 88.19 123 GLY A C 1
ATOM 992 O O . GLY A 1 123 ? -7.591 6.423 -15.550 1.00 88.19 123 GLY A O 1
ATOM 993 N N . THR A 1 124 ? -7.722 4.587 -14.266 1.00 92.44 124 THR A N 1
ATOM 994 C CA . THR A 1 124 ? -9.089 4.838 -13.789 1.00 92.44 124 THR A CA 1
ATOM 995 C C . THR A 1 124 ? -9.159 6.193 -13.067 1.00 92.44 124 THR A C 1
ATOM 997 O O . THR A 1 124 ? -8.369 6.413 -12.140 1.00 92.44 124 THR A O 1
ATOM 1000 N N . PRO A 1 125 ? -10.054 7.123 -13.455 1.00 91.88 125 PRO A N 1
ATOM 1001 C CA . PRO A 1 125 ? -10.208 8.430 -12.810 1.00 91.88 125 PRO A CA 1
ATOM 1002 C C . PRO A 1 125 ? -10.430 8.326 -11.297 1.00 91.88 125 PRO A C 1
ATOM 1004 O O . PRO A 1 125 ? -11.040 7.375 -10.807 1.00 91.88 125 PRO A O 1
ATOM 1007 N N . ILE A 1 126 ? -9.937 9.300 -10.525 1.00 92.06 126 ILE A N 1
ATOM 1008 C CA . ILE A 1 126 ? -10.049 9.234 -9.056 1.00 92.06 126 ILE A CA 1
ATOM 1009 C C . ILE A 1 126 ? -11.509 9.318 -8.601 1.00 92.06 126 ILE A C 1
ATOM 1011 O O . ILE A 1 126 ? -11.883 8.687 -7.619 1.00 92.06 126 ILE A O 1
ATOM 1015 N N . GLU A 1 127 ? -12.343 10.028 -9.353 1.00 90.88 127 GLU A N 1
ATOM 1016 C CA . GLU A 1 127 ? -13.777 10.196 -9.134 1.00 90.88 127 GLU A CA 1
ATOM 1017 C C . GLU A 1 127 ? -14.537 8.884 -9.330 1.00 90.88 127 GLU A C 1
ATOM 1019 O O . GLU A 1 127 ? -15.633 8.713 -8.805 1.00 90.88 127 GLU A O 1
ATOM 1024 N N . GLU A 1 128 ? -13.978 7.942 -10.088 1.00 91.06 128 GLU A N 1
ATOM 1025 C CA . GLU A 1 128 ? -14.544 6.607 -10.230 1.00 91.06 128 GLU A CA 1
ATOM 1026 C C . GLU A 1 128 ? -14.198 5.703 -9.052 1.00 91.06 128 GLU A C 1
ATOM 1028 O O . GLU A 1 128 ? -15.042 4.898 -8.643 1.00 91.06 128 GLU A O 1
ATOM 1033 N N . ILE A 1 129 ? -12.991 5.871 -8.507 1.00 92.81 129 ILE A N 1
ATOM 1034 C CA . ILE A 1 129 ? -12.472 5.115 -7.366 1.00 92.81 129 ILE A CA 1
ATOM 1035 C C . ILE A 1 129 ? -13.091 5.630 -6.064 1.00 92.81 129 ILE A C 1
ATOM 1037 O O . ILE A 1 129 ? -13.488 4.832 -5.223 1.00 92.81 129 ILE A O 1
ATOM 1041 N N . VAL A 1 130 ? -13.208 6.947 -5.879 1.00 93.50 130 VAL A N 1
ATOM 1042 C CA . VAL A 1 130 ? -13.678 7.550 -4.628 1.00 93.50 130 VAL A CA 1
ATOM 1043 C C . VAL A 1 130 ? -14.833 8.511 -4.878 1.00 93.50 130 VAL A C 1
ATOM 1045 O O . VAL A 1 130 ? -14.687 9.538 -5.538 1.00 93.50 130 VAL A O 1
ATOM 1048 N N . LYS A 1 131 ? -15.981 8.208 -4.261 1.00 91.19 131 LYS A N 1
ATOM 1049 C CA . LYS A 1 131 ? -17.165 9.074 -4.226 1.00 91.19 131 LYS A CA 1
ATOM 1050 C C . LYS A 1 131 ? -17.694 9.195 -2.803 1.00 91.19 131 LYS A C 1
ATOM 1052 O O . LYS A 1 131 ? -17.570 8.279 -1.993 1.00 91.19 131 LYS A O 1
ATOM 1057 N N . ARG A 1 132 ? -18.334 10.326 -2.500 1.00 90.44 132 ARG A N 1
ATOM 1058 C CA . ARG A 1 132 ? -19.019 10.524 -1.217 1.00 90.44 132 ARG A CA 1
ATOM 1059 C C . ARG A 1 132 ? -20.103 9.451 -1.036 1.00 90.44 132 ARG A C 1
ATOM 1061 O O . ARG A 1 132 ? -20.863 9.186 -1.964 1.00 90.44 132 ARG A O 1
ATOM 1068 N N . ASN A 1 133 ? -20.186 8.865 0.160 1.00 90.00 133 ASN A N 1
ATOM 1069 C CA . ASN A 1 133 ? -21.146 7.809 0.522 1.00 90.00 133 ASN A CA 1
ATOM 1070 C C . ASN A 1 133 ? -21.039 6.523 -0.339 1.00 90.00 133 ASN A C 1
ATOM 1072 O O . ASN A 1 133 ? -22.029 5.801 -0.529 1.00 90.00 133 ASN A O 1
ATOM 1076 N N . GLN A 1 134 ? -19.844 6.234 -0.864 1.00 91.88 134 GLN A N 1
ATOM 1077 C CA . GLN A 1 134 ? -19.523 5.002 -1.586 1.00 91.88 134 GLN A CA 1
ATOM 1078 C C . GLN A 1 134 ? -18.494 4.177 -0.805 1.00 91.88 134 GLN A C 1
ATOM 1080 O O . GLN A 1 134 ? -17.491 4.718 -0.348 1.00 91.88 134 GLN A O 1
ATOM 1085 N N . LEU A 1 135 ? -18.737 2.871 -0.692 1.00 93.75 135 LEU A N 1
ATOM 1086 C CA . LEU A 1 135 ? -17.721 1.889 -0.322 1.00 93.75 135 LEU A CA 1
ATOM 1087 C C . LEU A 1 135 ? -17.093 1.372 -1.615 1.00 93.75 135 LEU A C 1
ATOM 1089 O O . LEU A 1 135 ? -17.805 0.815 -2.450 1.00 93.75 135 LEU A O 1
ATOM 1093 N N . THR A 1 136 ? -15.792 1.570 -1.787 1.00 95.31 136 THR A N 1
ATOM 1094 C CA . THR A 1 136 ? -15.051 1.008 -2.918 1.00 95.31 136 THR A CA 1
ATOM 1095 C C . THR A 1 136 ? -14.203 -0.148 -2.423 1.00 95.31 136 THR A C 1
ATOM 1097 O O . THR A 1 136 ? -13.360 0.047 -1.552 1.00 95.31 136 THR A O 1
ATOM 1100 N N . VAL A 1 137 ? -14.430 -1.328 -2.986 1.00 94.69 137 VAL A N 1
ATOM 1101 C CA . VAL A 1 137 ? -13.638 -2.532 -2.748 1.00 94.69 137 VAL A CA 1
ATOM 1102 C C . VAL A 1 137 ? -12.739 -2.729 -3.960 1.00 94.69 137 VAL A C 1
ATOM 1104 O O . VAL A 1 137 ? -13.214 -2.710 -5.094 1.00 94.69 137 VAL A O 1
ATOM 1107 N N . ILE A 1 138 ? -11.441 -2.865 -3.722 1.00 95.12 138 ILE A N 1
ATOM 1108 C CA . ILE A 1 138 ? -10.474 -3.260 -4.744 1.00 95.12 138 ILE A CA 1
ATOM 1109 C C . ILE A 1 138 ? -10.040 -4.661 -4.353 1.00 95.12 138 ILE A C 1
ATOM 1111 O O . ILE A 1 138 ? -9.300 -4.828 -3.386 1.00 95.12 138 ILE A O 1
ATOM 1115 N N . ASP A 1 139 ? -10.580 -5.642 -5.059 1.00 93.00 139 ASP A N 1
ATOM 1116 C CA . ASP A 1 139 ? -10.254 -7.042 -4.868 1.00 93.00 139 ASP A CA 1
ATOM 1117 C C . ASP A 1 139 ? -8.931 -7.345 -5.573 1.00 93.00 139 ASP A C 1
ATOM 1119 O O . ASP A 1 139 ? -8.786 -7.085 -6.766 1.00 93.00 139 ASP A O 1
ATOM 1123 N N . LEU A 1 140 ? -7.953 -7.835 -4.815 1.00 92.00 140 LEU A N 1
ATOM 1124 C CA . LEU A 1 140 ? -6.604 -8.154 -5.286 1.00 92.00 140 LEU A CA 1
ATOM 1125 C C . LEU A 1 140 ? -6.328 -9.663 -5.257 1.00 92.00 140 LEU A C 1
ATOM 1127 O O . LEU A 1 140 ? -5.177 -10.061 -5.426 1.00 92.00 140 LEU A O 1
ATOM 1131 N N . SER A 1 141 ? -7.355 -10.489 -5.035 1.00 87.38 141 SER A N 1
ATOM 1132 C CA . SER A 1 141 ? -7.211 -11.938 -4.839 1.00 87.38 141 SER A CA 1
ATOM 1133 C C . SER A 1 141 ? -6.578 -12.643 -6.047 1.00 87.38 141 SER A C 1
ATOM 1135 O O . SER A 1 141 ? -5.725 -13.507 -5.867 1.00 87.38 141 SER A O 1
ATOM 1137 N N . ASP A 1 142 ? -6.897 -12.202 -7.269 1.00 86.06 142 ASP A N 1
ATOM 1138 C CA . ASP A 1 142 ? -6.365 -12.771 -8.524 1.00 86.06 142 ASP A CA 1
ATOM 1139 C C . ASP A 1 142 ? -5.056 -12.114 -8.995 1.00 86.06 142 ASP A C 1
ATOM 1141 O O . ASP A 1 142 ? -4.569 -12.357 -10.104 1.00 86.06 142 ASP A O 1
ATOM 1145 N N . VAL A 1 143 ? -4.475 -11.232 -8.178 1.00 88.12 143 VAL A N 1
ATOM 1146 C CA . VAL A 1 143 ? -3.310 -10.429 -8.552 1.00 88.12 143 VAL A CA 1
ATOM 1147 C C . VAL A 1 143 ? -2.081 -10.877 -7.773 1.00 88.12 143 VAL A C 1
ATOM 1149 O O . VAL A 1 143 ? -2.087 -10.990 -6.550 1.00 88.12 143 VAL A O 1
ATOM 1152 N N . ASN A 1 144 ? -0.969 -11.073 -8.489 1.00 88.50 144 ASN A N 1
ATOM 1153 C CA . ASN A 1 144 ? 0.321 -11.367 -7.868 1.00 88.50 144 ASN A CA 1
ATOM 1154 C C . ASN A 1 144 ? 0.691 -10.296 -6.824 1.00 88.50 144 ASN A C 1
ATOM 1156 O O . ASN A 1 144 ? 0.602 -9.102 -7.107 1.00 88.50 144 ASN A O 1
ATOM 1160 N N . GLU A 1 145 ? 1.208 -10.728 -5.671 1.00 87.81 145 GLU A N 1
ATOM 1161 C CA . GLU A 1 145 ? 1.608 -9.878 -4.540 1.00 87.81 145 GLU A CA 1
ATOM 1162 C C . GLU A 1 145 ? 2.387 -8.617 -4.956 1.00 87.81 145 GLU A C 1
ATOM 1164 O O . GLU A 1 145 ? 2.064 -7.513 -4.519 1.00 87.81 145 GLU A O 1
ATOM 1169 N N . LYS A 1 146 ? 3.358 -8.734 -5.871 1.00 87.88 146 LYS A N 1
ATOM 1170 C CA . LYS A 1 146 ? 4.174 -7.593 -6.322 1.00 87.88 146 LYS A CA 1
ATOM 1171 C C . LYS A 1 146 ? 3.386 -6.569 -7.127 1.00 87.88 146 LYS A C 1
ATOM 1173 O O . LYS A 1 146 ? 3.638 -5.370 -7.020 1.00 87.88 146 LYS A O 1
ATOM 1178 N N . ILE A 1 147 ? 2.427 -7.026 -7.926 1.00 89.75 147 ILE A N 1
ATOM 1179 C CA . ILE A 1 147 ? 1.527 -6.136 -8.659 1.00 89.75 147 ILE A CA 1
ATOM 1180 C C . ILE A 1 147 ? 0.542 -5.497 -7.672 1.00 89.75 147 ILE A C 1
ATOM 1182 O O . ILE A 1 147 ? 0.330 -4.287 -7.740 1.00 89.75 147 ILE A O 1
ATOM 1186 N N . SER A 1 148 ? 0.023 -6.263 -6.710 1.00 92.25 148 SER A N 1
ATOM 1187 C CA . SER A 1 148 ? -0.854 -5.778 -5.638 1.00 92.25 148 SER A CA 1
ATOM 1188 C C . SER A 1 148 ? -0.199 -4.668 -4.808 1.00 92.25 148 SER A C 1
ATOM 1190 O O . SER A 1 148 ? -0.822 -3.630 -4.579 1.00 92.25 148 SER A O 1
ATOM 1192 N N . GLU A 1 149 ? 1.076 -4.821 -4.428 1.00 91.94 149 GLU A N 1
ATOM 1193 C CA . GLU A 1 149 ? 1.860 -3.778 -3.742 1.00 91.94 149 GLU A CA 1
ATOM 1194 C C . GLU A 1 149 ? 1.898 -2.466 -4.543 1.00 91.94 149 GLU A C 1
ATOM 1196 O O . GLU A 1 149 ? 1.738 -1.371 -3.993 1.00 91.94 149 GLU A O 1
ATOM 1201 N N . VAL A 1 150 ? 2.092 -2.565 -5.858 1.00 92.12 150 VAL A N 1
ATOM 1202 C CA . VAL A 1 150 ? 2.225 -1.406 -6.748 1.00 92.12 150 VAL A CA 1
ATOM 1203 C C . VAL A 1 150 ? 0.875 -0.759 -7.036 1.00 92.12 150 VAL A C 1
ATOM 1205 O O . VAL A 1 150 ? 0.784 0.470 -7.026 1.00 92.12 150 VAL A O 1
ATOM 1208 N N . ILE A 1 151 ? -0.182 -1.554 -7.223 1.00 93.69 151 ILE A N 1
ATOM 1209 C CA . ILE A 1 151 ? -1.563 -1.065 -7.326 1.00 93.69 151 ILE A CA 1
ATOM 1210 C C . ILE A 1 151 ? -1.911 -0.268 -6.070 1.00 93.69 151 ILE A C 1
ATOM 1212 O O . ILE A 1 151 ? -2.320 0.893 -6.172 1.00 93.69 151 ILE A O 1
ATOM 1216 N N . LEU A 1 152 ? -1.694 -0.851 -4.887 1.00 94.88 152 LEU A N 1
ATOM 1217 C CA . LEU A 1 152 ? -1.970 -0.188 -3.618 1.00 94.88 152 LEU A CA 1
ATOM 1218 C C . LEU A 1 152 ? -1.162 1.105 -3.493 1.00 94.88 152 LEU A C 1
ATOM 1220 O O . LEU A 1 152 ? -1.723 2.156 -3.172 1.00 94.88 152 LEU A O 1
ATOM 1224 N N . SER A 1 153 ? 0.132 1.064 -3.826 1.00 94.31 153 SER A N 1
ATOM 1225 C CA . SER A 1 153 ? 0.989 2.248 -3.787 1.00 94.31 153 SER A CA 1
ATOM 1226 C C . SER A 1 153 ? 0.479 3.373 -4.694 1.00 94.31 153 SER A C 1
ATOM 1228 O O . SER A 1 153 ? 0.316 4.518 -4.253 1.00 94.31 153 SER A O 1
ATOM 1230 N N . ALA A 1 154 ? 0.148 3.048 -5.946 1.00 93.81 154 ALA A N 1
ATOM 1231 C CA . ALA A 1 154 ? -0.351 3.999 -6.931 1.00 93.81 154 ALA A CA 1
ATOM 1232 C C . ALA A 1 154 ? -1.690 4.624 -6.507 1.00 93.81 154 ALA A C 1
ATOM 1234 O O . ALA A 1 154 ? -1.837 5.850 -6.555 1.00 93.81 154 ALA A O 1
ATOM 1235 N N . ILE A 1 155 ? -2.641 3.819 -6.023 1.00 95.50 155 ILE A N 1
ATOM 1236 C CA . ILE A 1 155 ? -3.949 4.305 -5.555 1.00 95.50 155 ILE A CA 1
ATOM 1237 C C . ILE A 1 155 ? -3.792 5.194 -4.322 1.00 95.50 155 ILE A C 1
ATOM 1239 O O . ILE A 1 155 ? -4.333 6.303 -4.292 1.00 95.50 155 ILE A O 1
ATOM 1243 N N . CYS A 1 156 ? -3.021 4.755 -3.326 1.00 96.44 156 CYS A N 1
ATOM 1244 C CA . CYS A 1 156 ? -2.755 5.532 -2.118 1.00 96.44 156 CYS A CA 1
ATOM 1245 C C . CYS A 1 156 ? -2.114 6.885 -2.452 1.00 96.44 156 CYS A C 1
ATOM 1247 O O . CYS A 1 156 ? -2.557 7.920 -1.941 1.00 96.44 156 CYS A O 1
ATOM 1249 N N . ARG A 1 157 ? -1.118 6.912 -3.352 1.00 95.31 157 ARG A N 1
ATOM 1250 C CA . ARG A 1 157 ? -0.498 8.166 -3.816 1.00 95.31 157 ARG A CA 1
A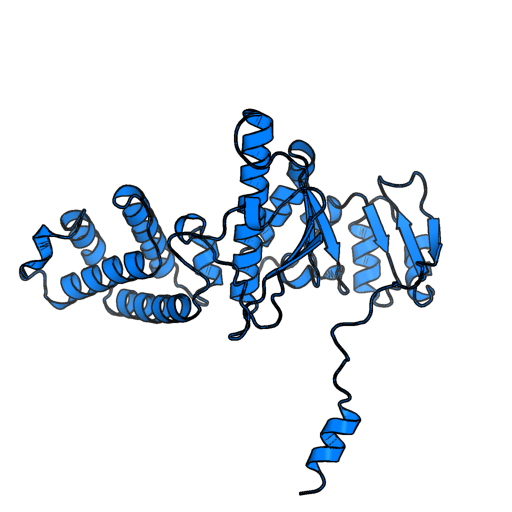TOM 1251 C C . ARG A 1 157 ? -1.514 9.048 -4.534 1.00 95.31 157 ARG A C 1
ATOM 1253 O O . ARG A 1 157 ? -1.585 10.239 -4.228 1.00 95.31 157 ARG A O 1
ATOM 1260 N N . LYS A 1 158 ? -2.325 8.480 -5.431 1.00 95.25 158 LYS A N 1
ATOM 1261 C CA . LYS A 1 158 ? -3.359 9.212 -6.179 1.00 95.25 158 LYS A CA 1
ATOM 1262 C C . LYS A 1 158 ? -4.379 9.865 -5.244 1.00 95.25 158 LYS A C 1
ATOM 1264 O O . LYS A 1 158 ? -4.624 11.065 -5.366 1.00 95.25 158 LYS A O 1
ATOM 1269 N N . ILE A 1 159 ? -4.906 9.119 -4.269 1.00 96.75 159 ILE A N 1
ATOM 1270 C CA . ILE A 1 159 ? -5.832 9.638 -3.246 1.00 96.75 159 ILE A CA 1
ATOM 1271 C C . ILE A 1 159 ? -5.165 10.757 -2.441 1.00 96.75 159 ILE A C 1
ATOM 1273 O O . ILE A 1 159 ? -5.733 11.842 -2.293 1.00 96.75 159 ILE A O 1
ATOM 1277 N N . PHE A 1 160 ? -3.948 10.523 -1.943 1.00 97.06 160 PHE A N 1
ATOM 1278 C CA . PHE A 1 160 ? -3.233 11.490 -1.113 1.00 97.06 160 PHE A CA 1
ATOM 1279 C C . PHE A 1 160 ? -2.960 12.806 -1.854 1.00 97.06 160 PHE A C 1
ATOM 1281 O O . PHE A 1 160 ? -3.210 13.887 -1.315 1.00 97.06 160 PHE A O 1
ATOM 1288 N N . LEU A 1 161 ? -2.492 12.732 -3.103 1.00 95.50 161 LEU A N 1
ATOM 1289 C CA . LEU A 1 161 ? -2.227 13.908 -3.933 1.00 95.50 161 LEU A CA 1
ATOM 1290 C C . LEU A 1 161 ? -3.515 14.655 -4.292 1.00 95.50 161 LEU A C 1
ATOM 1292 O O . LEU A 1 161 ? -3.551 15.877 -4.143 1.00 95.50 161 LEU A O 1
ATOM 1296 N N . ALA A 1 162 ? -4.583 13.945 -4.669 1.00 95.81 162 ALA A N 1
ATOM 1297 C CA . ALA A 1 162 ? -5.873 14.560 -4.981 1.00 95.81 162 ALA A CA 1
ATOM 1298 C C . ALA A 1 162 ? -6.468 15.291 -3.764 1.00 95.81 162 ALA A C 1
ATOM 1300 O O . ALA A 1 162 ? -6.993 16.398 -3.894 1.00 95.81 162 ALA A O 1
ATOM 1301 N N . ARG A 1 163 ? -6.338 14.720 -2.558 1.00 96.88 163 ARG A N 1
ATOM 1302 C CA . ARG A 1 163 ? -6.740 15.375 -1.302 1.00 96.88 163 ARG A CA 1
ATOM 1303 C C . ARG A 1 163 ? -5.878 16.586 -0.973 1.00 96.88 163 ARG A C 1
ATOM 1305 O O . ARG A 1 163 ? -6.408 17.633 -0.602 1.00 96.88 163 ARG A O 1
ATOM 1312 N N . LYS A 1 164 ? -4.560 16.476 -1.141 1.00 96.25 164 LYS A N 1
ATOM 1313 C CA . LYS A 1 164 ? -3.627 17.592 -0.938 1.00 96.25 164 LYS A CA 1
ATOM 1314 C C . LYS A 1 164 ? -3.918 18.754 -1.891 1.00 96.25 164 LYS A C 1
ATOM 1316 O O . LYS A 1 164 ? -3.890 19.905 -1.459 1.00 96.25 164 LYS A O 1
ATOM 1321 N N . GLN A 1 165 ? -4.218 18.470 -3.156 1.00 95.75 165 GLN A N 1
ATOM 1322 C CA . GLN A 1 165 ? -4.601 19.478 -4.147 1.00 95.75 165 GLN A CA 1
ATOM 1323 C C . GLN A 1 165 ? -5.890 20.200 -3.743 1.00 95.75 165 GLN A C 1
ATOM 1325 O O . GLN A 1 165 ? -5.927 21.434 -3.760 1.00 95.75 165 GLN A O 1
ATOM 1330 N N . TYR A 1 166 ? -6.897 19.453 -3.289 1.00 95.88 166 TYR A N 1
ATOM 1331 C CA . TYR A 1 166 ? -8.161 20.035 -2.845 1.00 95.88 166 TYR A CA 1
ATOM 1332 C C . TYR A 1 166 ? -8.002 20.896 -1.598 1.00 95.88 166 TYR A C 1
ATOM 1334 O O . TYR A 1 166 ? -8.535 21.998 -1.536 1.00 95.88 166 TYR A O 1
ATOM 1342 N N . VAL A 1 167 ? -7.226 20.455 -0.609 1.00 95.25 167 VAL A N 1
ATOM 1343 C CA . VAL A 1 167 ? -6.995 21.256 0.603 1.00 95.25 167 VAL A CA 1
ATOM 1344 C C . VAL A 1 167 ? -6.256 22.563 0.294 1.00 95.25 167 VAL A C 1
ATOM 1346 O O . VAL A 1 167 ? -6.523 23.566 0.952 1.00 95.25 167 VAL A O 1
ATOM 1349 N N . ARG A 1 168 ? -5.372 22.576 -0.715 1.00 94.06 168 ARG A N 1
ATOM 1350 C CA . ARG A 1 168 ? -4.622 23.775 -1.129 1.00 94.06 168 ARG A CA 1
ATOM 1351 C C . ARG A 1 168 ? -5.425 24.737 -2.004 1.00 94.06 168 ARG A C 1
ATOM 1353 O O . ARG A 1 168 ? -5.273 25.937 -1.833 1.00 94.06 168 ARG A O 1
ATOM 1360 N N . SER A 1 169 ? -6.207 24.221 -2.952 1.00 93.75 169 SER A N 1
ATOM 1361 C CA . SER A 1 169 ? -6.889 25.042 -3.969 1.00 93.75 169 SER A CA 1
ATOM 1362 C C . SER A 1 169 ? -8.379 25.244 -3.713 1.00 93.75 169 SER A C 1
ATOM 1364 O O . SER A 1 169 ? -8.938 26.215 -4.193 1.00 93.75 169 SER A O 1
ATOM 1366 N N . ARG A 1 170 ? -9.034 24.326 -2.990 1.00 90.56 170 ARG A N 1
ATOM 1367 C CA . ARG A 1 170 ? -10.498 24.226 -2.811 1.00 90.56 170 ARG A CA 1
ATOM 1368 C C . ARG A 1 170 ? -11.326 24.041 -4.087 1.00 90.56 170 ARG A C 1
ATOM 1370 O O . ARG A 1 170 ? -12.518 23.783 -3.977 1.00 90.56 170 ARG A O 1
ATOM 1377 N N . GLU A 1 171 ? -10.701 24.077 -5.254 1.00 86.06 171 GLU A N 1
ATOM 1378 C CA . GLU A 1 171 ? -11.366 23.970 -6.556 1.00 86.06 171 GLU A CA 1
ATOM 1379 C C . GLU A 1 171 ? -11.082 22.635 -7.247 1.00 86.06 171 GLU A C 1
ATOM 1381 O O . GLU A 1 171 ? -11.956 22.081 -7.904 1.00 86.06 171 GLU A O 1
ATOM 1386 N N . ASN A 1 172 ? -9.872 22.090 -7.073 1.00 86.81 172 ASN A N 1
ATOM 1387 C CA . ASN A 1 172 ? -9.398 20.932 -7.827 1.00 86.81 172 ASN A CA 1
ATOM 1388 C C . ASN A 1 172 ? -9.024 19.758 -6.920 1.00 86.81 172 ASN A C 1
ATOM 1390 O O . ASN A 1 172 ? -8.473 19.948 -5.837 1.00 86.81 172 ASN A O 1
ATOM 1394 N N . GLY A 1 173 ? -9.239 18.536 -7.402 1.00 90.50 173 GLY A N 1
ATOM 1395 C CA . GLY A 1 173 ? -8.898 17.301 -6.699 1.00 90.50 173 GLY A CA 1
ATOM 1396 C C . GLY A 1 173 ? -10.077 16.694 -5.940 1.00 90.50 173 GLY A C 1
ATOM 1397 O O . GLY A 1 173 ? -11.242 16.974 -6.207 1.00 90.50 173 GLY A O 1
ATOM 1398 N N . LEU A 1 174 ? -9.774 15.824 -4.978 1.00 93.12 174 LEU A N 1
ATOM 1399 C CA . LEU A 1 174 ? -10.795 15.047 -4.284 1.00 93.12 174 LEU A CA 1
ATOM 1400 C C . LEU A 1 174 ? -11.374 15.855 -3.122 1.00 93.12 174 LEU A C 1
ATOM 1402 O O . LEU A 1 174 ? -10.658 16.138 -2.168 1.00 93.12 174 LEU A O 1
ATOM 1406 N N . SER A 1 175 ? -12.662 16.197 -3.161 1.00 92.12 175 SER A N 1
ATOM 1407 C CA . SER A 1 175 ? -13.286 17.095 -2.174 1.00 92.12 175 SER A CA 1
ATOM 1408 C C . SER A 1 175 ? -13.614 16.449 -0.826 1.00 92.12 175 SER A C 1
ATOM 1410 O O . SER A 1 175 ? -13.560 17.109 0.218 1.00 92.12 175 SER A O 1
ATOM 1412 N N . SER A 1 176 ? -13.892 15.147 -0.824 1.00 91.94 176 SER A N 1
ATOM 1413 C CA . SER A 1 176 ? -14.324 14.403 0.364 1.00 91.94 176 SER A CA 1
ATOM 1414 C C . SER A 1 176 ? -13.148 13.729 1.082 1.00 91.94 176 SER A C 1
ATOM 1416 O O . SER A 1 176 ? -12.270 13.203 0.400 1.00 91.94 176 SER A O 1
ATOM 1418 N N . PRO A 1 177 ? -13.114 13.712 2.430 1.00 94.56 177 PRO A N 1
ATOM 1419 C CA . PRO A 1 177 ? -12.191 12.867 3.187 1.00 94.56 177 PRO A CA 1
ATOM 1420 C C . PRO A 1 177 ? -12.344 11.384 2.831 1.00 94.56 177 PRO A C 1
ATOM 1422 O O . PRO A 1 177 ? -13.427 10.949 2.434 1.00 94.56 177 PRO A O 1
ATOM 1425 N N . VAL A 1 178 ? -11.270 10.613 2.997 1.00 96.75 178 VAL A N 1
ATOM 1426 C CA . VAL A 1 178 ? -11.217 9.189 2.632 1.00 96.75 178 VAL A CA 1
ATOM 1427 C C . VAL A 1 178 ? -10.628 8.389 3.779 1.00 96.75 178 VAL A C 1
ATOM 1429 O O . VAL A 1 178 ? -9.616 8.799 4.342 1.00 96.75 178 VAL A O 1
ATOM 1432 N N . LEU A 1 179 ? -11.228 7.243 4.092 1.00 97.31 179 LEU A N 1
ATOM 1433 C CA . LEU A 1 179 ? -10.617 6.212 4.923 1.00 97.31 179 LEU A CA 1
ATOM 1434 C C . LEU A 1 179 ? -10.155 5.076 4.010 1.00 97.31 179 LEU A C 1
ATOM 1436 O O . LEU A 1 179 ? -10.971 4.494 3.299 1.00 97.31 179 LEU A O 1
ATOM 1440 N N . ILE A 1 180 ? -8.856 4.793 4.014 1.00 98.06 180 ILE A N 1
ATOM 1441 C CA . ILE A 1 180 ? -8.270 3.658 3.298 1.00 98.06 180 ILE A CA 1
ATOM 1442 C C . ILE A 1 180 ? -8.165 2.502 4.290 1.00 98.06 180 ILE A C 1
ATOM 1444 O O . ILE A 1 180 ? -7.510 2.651 5.320 1.00 98.06 180 ILE A O 1
ATOM 1448 N N . VAL A 1 181 ? -8.808 1.376 3.984 1.00 98.06 181 VAL A N 1
ATOM 1449 C CA . VAL A 1 181 ? -8.739 0.141 4.777 1.00 98.06 181 VAL A CA 1
ATOM 1450 C C . VAL A 1 181 ? -7.897 -0.873 4.011 1.00 98.06 181 VAL A C 1
ATOM 1452 O O . VAL A 1 181 ? -8.127 -1.068 2.819 1.00 98.06 181 VAL A O 1
ATOM 1455 N N . ILE A 1 182 ? -6.913 -1.476 4.675 1.00 97.44 182 ILE A N 1
ATOM 1456 C CA . ILE A 1 182 ? -6.001 -2.458 4.078 1.00 97.44 182 ILE A CA 1
ATOM 1457 C C . ILE A 1 182 ? -6.115 -3.761 4.866 1.00 97.44 182 ILE A C 1
ATOM 1459 O O . ILE A 1 182 ? -5.675 -3.823 6.015 1.00 97.44 182 ILE A O 1
ATOM 1463 N N . GLU A 1 183 ? -6.702 -4.772 4.233 1.00 95.06 183 GLU A N 1
ATOM 1464 C CA . GLU A 1 183 ? -6.687 -6.164 4.695 1.00 95.06 183 GLU A CA 1
ATOM 1465 C C . GLU A 1 183 ? -5.300 -6.783 4.493 1.00 95.06 183 GLU A C 1
ATOM 1467 O O . GLU A 1 183 ? -4.554 -6.378 3.597 1.00 95.06 183 GLU A O 1
ATOM 1472 N N . GLU A 1 184 ? -4.938 -7.739 5.351 1.00 92.81 184 GLU A N 1
ATOM 1473 C CA . GLU A 1 184 ? -3.615 -8.385 5.363 1.00 92.81 184 GLU A CA 1
ATOM 1474 C C . GLU A 1 184 ? -2.450 -7.378 5.272 1.00 92.81 184 GLU A C 1
ATOM 1476 O O . GLU A 1 184 ? -1.461 -7.560 4.554 1.00 92.81 184 GLU A O 1
ATOM 1481 N N . ALA A 1 185 ? -2.554 -6.281 6.032 1.00 94.75 185 ALA A N 1
ATOM 1482 C CA . ALA A 1 185 ? -1.669 -5.121 5.923 1.00 94.75 185 ALA A CA 1
ATOM 1483 C C . ALA A 1 185 ? -0.171 -5.443 6.073 1.00 94.75 185 ALA A C 1
ATOM 1485 O O . ALA A 1 185 ? 0.674 -4.674 5.611 1.00 94.75 185 ALA A O 1
ATOM 1486 N N . HIS A 1 186 ? 0.183 -6.572 6.693 1.00 91.50 186 HIS A N 1
ATOM 1487 C CA . HIS A 1 186 ? 1.573 -7.001 6.832 1.00 91.50 186 HIS A CA 1
ATOM 1488 C C . HIS A 1 186 ? 2.256 -7.349 5.500 1.00 91.50 186 HIS A C 1
ATOM 1490 O O . HIS A 1 186 ? 3.483 -7.285 5.439 1.00 91.50 186 HIS A O 1
ATOM 1496 N N . ASN A 1 187 ? 1.494 -7.635 4.439 1.00 90.50 187 ASN A N 1
ATOM 1497 C CA . ASN A 1 187 ? 2.030 -7.825 3.085 1.00 90.50 187 ASN A CA 1
ATOM 1498 C C . ASN A 1 187 ? 2.403 -6.480 2.427 1.00 90.50 187 ASN A C 1
ATOM 1500 O O . ASN A 1 187 ? 3.358 -6.377 1.662 1.00 90.50 187 ASN A O 1
ATOM 1504 N N . PHE A 1 188 ? 1.699 -5.402 2.784 1.00 92.69 188 PHE A N 1
ATOM 1505 C CA . PHE A 1 188 ? 1.868 -4.075 2.174 1.00 92.69 188 PHE A CA 1
ATOM 1506 C C . PHE A 1 188 ? 2.739 -3.116 2.995 1.00 92.69 188 PHE A C 1
ATOM 1508 O O . PHE A 1 188 ? 3.251 -2.124 2.469 1.00 92.69 188 PHE A O 1
ATOM 1515 N N . ALA A 1 189 ? 2.902 -3.390 4.287 1.00 91.75 189 ALA A N 1
ATOM 1516 C CA . ALA A 1 189 ? 3.667 -2.582 5.228 1.00 91.75 189 ALA A CA 1
ATOM 1517 C C . ALA A 1 189 ? 4.594 -3.449 6.105 1.00 91.75 189 ALA A C 1
ATOM 1519 O O . ALA A 1 189 ? 4.465 -3.416 7.330 1.00 91.75 189 ALA A O 1
ATOM 1520 N N . PRO A 1 190 ? 5.522 -4.234 5.522 1.00 90.56 190 PRO A N 1
ATOM 1521 C CA . PRO A 1 190 ? 6.351 -5.157 6.288 1.00 90.56 190 PRO A CA 1
ATOM 1522 C C . PRO A 1 190 ? 7.419 -4.443 7.134 1.00 90.56 190 PRO A C 1
ATOM 1524 O O . PRO A 1 190 ? 7.997 -3.431 6.724 1.00 90.56 190 PRO A O 1
ATOM 1527 N N . ARG A 1 191 ? 7.744 -5.029 8.294 1.00 85.25 191 ARG A N 1
ATOM 1528 C CA . ARG A 1 191 ? 8.783 -4.570 9.233 1.00 85.25 191 ARG A CA 1
ATOM 1529 C C . ARG A 1 191 ? 10.191 -4.595 8.634 1.00 85.25 191 ARG A C 1
ATOM 1531 O O . ARG A 1 191 ? 10.972 -3.665 8.841 1.00 85.25 191 ARG A O 1
ATOM 1538 N N . ASN A 1 192 ? 10.534 -5.678 7.935 1.00 75.50 192 ASN A N 1
ATOM 1539 C CA . ASN A 1 192 ? 11.916 -5.980 7.559 1.00 75.50 192 ASN A CA 1
ATOM 1540 C C . ASN A 1 192 ? 12.468 -4.978 6.534 1.00 75.50 192 ASN A C 1
ATOM 1542 O O . ASN A 1 192 ? 11.828 -4.658 5.534 1.00 75.50 192 ASN A O 1
ATOM 1546 N N . LEU A 1 193 ? 13.683 -4.487 6.798 1.00 56.16 193 LEU A N 1
ATOM 1547 C CA . LEU A 1 193 ? 14.429 -3.556 5.939 1.00 56.16 193 LEU A CA 1
ATOM 1548 C C . LEU A 1 193 ? 15.125 -4.255 4.758 1.00 56.16 193 LEU A C 1
ATOM 1550 O O . LEU A 1 193 ? 15.433 -3.595 3.771 1.00 56.16 193 LEU A O 1
ATOM 1554 N N . GLU A 1 194 ? 15.340 -5.574 4.831 1.00 53.22 194 GLU A N 1
ATOM 1555 C CA . GLU A 1 194 ? 15.958 -6.355 3.744 1.00 53.22 194 GLU A CA 1
ATOM 1556 C C . GLU A 1 194 ? 15.057 -6.482 2.508 1.00 53.22 194 GLU A C 1
ATOM 1558 O O . GLU A 1 194 ? 15.550 -6.670 1.396 1.00 53.22 194 GLU A O 1
ATOM 1563 N N . VAL A 1 195 ? 13.742 -6.273 2.666 1.00 52.06 195 VAL A N 1
ATOM 1564 C CA . VAL A 1 195 ? 12.819 -6.047 1.546 1.00 52.06 195 VAL A CA 1
ATOM 1565 C C . VAL A 1 195 ? 13.028 -4.613 1.060 1.00 52.06 195 VAL A C 1
ATOM 1567 O O . VAL A 1 195 ? 12.206 -3.725 1.274 1.00 52.06 195 VAL A O 1
ATOM 1570 N N . SER A 1 196 ? 14.171 -4.373 0.424 1.00 50.75 196 SER A N 1
ATOM 1571 C CA . SER A 1 196 ? 14.607 -3.071 -0.101 1.00 50.75 196 SER A CA 1
ATOM 1572 C C . SER A 1 196 ? 13.654 -2.458 -1.144 1.00 50.75 196 SER A C 1
ATOM 1574 O O . SER A 1 196 ? 13.916 -1.371 -1.655 1.00 50.75 196 SER A O 1
ATOM 1576 N N . ILE A 1 197 ? 12.547 -3.130 -1.481 1.00 63.66 197 ILE A N 1
ATOM 1577 C CA . ILE A 1 197 ? 11.670 -2.786 -2.598 1.00 63.66 197 ILE A CA 1
ATOM 1578 C C . ILE A 1 197 ? 10.195 -3.155 -2.304 1.00 63.66 197 ILE A C 1
ATOM 1580 O O . ILE A 1 197 ? 9.544 -3.843 -3.088 1.00 63.66 197 ILE A O 1
ATOM 1584 N N . ASN A 1 198 ? 9.640 -2.739 -1.159 1.00 74.25 198 ASN A N 1
ATOM 1585 C CA . ASN A 1 198 ? 8.178 -2.748 -0.993 1.00 74.25 198 ASN A CA 1
ATOM 1586 C C . ASN A 1 198 ? 7.602 -1.410 -1.485 1.00 74.25 198 ASN A C 1
ATOM 1588 O O . ASN A 1 198 ? 7.862 -0.359 -0.886 1.00 74.25 198 ASN A O 1
ATOM 1592 N N . ALA A 1 199 ? 6.841 -1.445 -2.582 1.00 82.25 199 ALA A N 1
ATOM 1593 C CA . ALA A 1 199 ? 6.353 -0.234 -3.251 1.00 82.25 199 ALA A CA 1
ATOM 1594 C C . ALA A 1 199 ? 5.377 0.575 -2.382 1.00 82.25 199 ALA A C 1
ATOM 1596 O O . ALA A 1 199 ? 5.324 1.807 -2.475 1.00 82.25 199 ALA A O 1
ATOM 1597 N N . SER A 1 200 ? 4.594 -0.097 -1.536 1.00 90.25 200 SER A N 1
ATOM 1598 C CA . SER A 1 200 ? 3.525 0.514 -0.743 1.00 90.25 200 SER A CA 1
ATOM 1599 C C . SER A 1 200 ? 3.999 1.109 0.582 1.00 90.25 200 SER A C 1
ATOM 1601 O O . SER A 1 200 ? 3.479 2.143 1.007 1.00 90.25 200 SER A O 1
ATOM 1603 N N . ARG A 1 201 ? 5.021 0.536 1.225 1.00 90.81 201 ARG A N 1
ATOM 1604 C CA . ARG A 1 201 ? 5.491 0.953 2.560 1.00 90.81 201 ARG A CA 1
ATOM 1605 C C . ARG A 1 201 ? 5.778 2.455 2.657 1.00 90.81 201 ARG A C 1
ATOM 1607 O O . ARG A 1 201 ? 5.373 3.105 3.622 1.00 90.81 201 ARG A O 1
ATOM 1614 N N . GLY A 1 202 ? 6.442 3.025 1.650 1.00 90.38 202 GLY A N 1
ATOM 1615 C CA . GLY A 1 202 ? 6.792 4.448 1.624 1.00 90.38 202 GLY A CA 1
ATOM 1616 C C . GLY A 1 202 ? 5.570 5.372 1.609 1.00 90.38 202 GLY A C 1
ATOM 1617 O O . GLY A 1 202 ? 5.502 6.329 2.387 1.00 90.38 202 GLY A O 1
ATOM 1618 N N . VAL A 1 203 ? 4.572 5.077 0.766 1.00 93.31 203 VAL A N 1
ATOM 1619 C CA . VAL A 1 203 ? 3.339 5.877 0.729 1.00 93.31 203 VAL A CA 1
ATOM 1620 C C . VAL A 1 203 ? 2.496 5.665 1.984 1.00 93.31 203 VAL A C 1
ATOM 1622 O O . VAL A 1 203 ? 1.940 6.636 2.495 1.00 93.31 203 VAL A O 1
ATOM 1625 N N . LEU A 1 204 ? 2.457 4.452 2.537 1.00 95.94 204 LEU A N 1
ATOM 1626 C CA . LEU A 1 204 ? 1.719 4.169 3.768 1.00 95.94 204 LEU A CA 1
ATOM 1627 C C . LEU A 1 204 ? 2.307 4.909 4.972 1.00 95.94 204 LEU A C 1
ATOM 1629 O O . LEU A 1 204 ? 1.554 5.573 5.683 1.00 95.94 204 LEU A O 1
ATOM 1633 N N . ARG A 1 205 ? 3.639 4.928 5.140 1.00 94.62 205 ARG A N 1
ATOM 1634 C CA . ARG A 1 205 ? 4.313 5.784 6.143 1.00 94.62 205 ARG A CA 1
ATOM 1635 C C . ARG A 1 205 ? 3.943 7.251 5.984 1.00 94.62 205 ARG A C 1
ATOM 1637 O O . ARG A 1 205 ? 3.671 7.939 6.967 1.00 94.62 205 ARG A O 1
ATOM 1644 N N . ARG A 1 206 ? 3.935 7.745 4.745 1.00 95.44 206 ARG A N 1
ATOM 1645 C CA . ARG A 1 206 ? 3.583 9.138 4.461 1.00 95.44 206 ARG A CA 1
ATOM 1646 C C . ARG A 1 206 ? 2.134 9.440 4.832 1.00 95.44 206 ARG A C 1
ATOM 1648 O O . ARG A 1 206 ? 1.883 10.460 5.467 1.00 95.44 206 ARG A O 1
ATOM 1655 N N . ILE A 1 207 ? 1.193 8.571 4.461 1.00 97.19 207 ILE A N 1
ATOM 1656 C CA . ILE A 1 207 ? -0.223 8.731 4.809 1.00 97.19 207 ILE A CA 1
ATOM 1657 C C . ILE A 1 207 ? -0.409 8.662 6.325 1.00 97.19 207 ILE A C 1
ATOM 1659 O O . ILE A 1 207 ? -1.106 9.508 6.871 1.00 97.19 207 ILE A O 1
ATOM 1663 N N . ALA A 1 208 ? 0.250 7.734 7.014 1.00 95.69 208 ALA A N 1
ATOM 1664 C CA . ALA A 1 208 ? 0.157 7.623 8.465 1.00 95.69 208 ALA A CA 1
ATOM 1665 C C . ALA A 1 208 ? 0.621 8.916 9.175 1.00 95.69 208 ALA A C 1
ATOM 1667 O O . ALA A 1 208 ? -0.055 9.408 10.073 1.00 95.69 208 ALA A O 1
ATOM 1668 N N . ARG A 1 209 ? 1.715 9.536 8.704 1.00 95.69 209 ARG A N 1
ATOM 1669 C CA . ARG A 1 209 ? 2.272 10.776 9.285 1.00 95.69 209 ARG A CA 1
ATOM 1670 C C . ARG A 1 209 ? 1.533 12.056 8.881 1.00 95.69 209 ARG A C 1
ATOM 1672 O O . ARG A 1 209 ? 1.397 12.986 9.674 1.00 95.69 209 ARG A O 1
ATOM 1679 N N . GLU A 1 210 ? 1.113 12.164 7.621 1.00 97.00 210 GLU A N 1
ATOM 1680 C CA . GLU A 1 210 ? 0.607 13.420 7.043 1.00 97.00 210 GLU A CA 1
ATOM 1681 C C . GLU A 1 210 ? -0.887 13.388 6.703 1.00 97.00 210 GLU A C 1
ATOM 1683 O O . GLU A 1 210 ? -1.492 14.447 6.519 1.00 97.00 210 GLU A O 1
ATOM 1688 N N . GLY A 1 211 ? -1.501 12.208 6.623 1.00 96.75 211 GLY A N 1
ATOM 1689 C CA . GLY A 1 211 ? -2.854 11.999 6.104 1.00 96.75 211 GLY A CA 1
ATOM 1690 C C . GLY A 1 211 ? -3.917 12.809 6.838 1.00 96.75 211 GLY A C 1
ATOM 1691 O O . GLY A 1 211 ? -4.778 13.415 6.192 1.00 96.75 211 GLY A O 1
ATOM 1692 N N . ARG A 1 212 ? -3.788 12.953 8.165 1.00 95.12 212 ARG A N 1
ATOM 1693 C CA . ARG A 1 212 ? -4.674 13.788 8.997 1.00 95.12 212 ARG A CA 1
ATOM 1694 C C . ARG A 1 212 ? -4.785 15.227 8.484 1.00 95.12 212 ARG A C 1
ATOM 1696 O O . ARG A 1 212 ? -5.885 15.772 8.464 1.00 95.12 212 ARG A O 1
ATOM 1703 N N . LYS A 1 213 ? -3.684 15.827 8.010 1.00 95.88 213 LYS A N 1
ATOM 1704 C CA . LYS A 1 213 ? -3.662 17.207 7.478 1.00 95.88 213 LYS A CA 1
ATOM 1705 C C . LYS A 1 213 ? -4.530 17.360 6.227 1.00 95.88 213 LYS A C 1
ATOM 1707 O O . LYS A 1 213 ? -4.994 18.457 5.929 1.00 95.88 213 LYS A O 1
ATOM 1712 N N . PHE A 1 214 ? -4.746 16.265 5.499 1.00 97.38 214 PHE A N 1
ATOM 1713 C CA . PHE A 1 214 ? -5.459 16.252 4.225 1.00 97.38 214 PHE A CA 1
ATOM 1714 C C . PHE A 1 214 ? -6.783 15.475 4.275 1.00 97.38 214 PHE A C 1
ATOM 1716 O O . PHE A 1 214 ? -7.472 15.362 3.261 1.00 97.38 214 PHE A O 1
ATOM 1723 N N . GLY A 1 215 ? -7.194 14.970 5.441 1.00 96.00 215 GLY A N 1
ATOM 1724 C CA . GLY A 1 215 ? -8.390 14.132 5.575 1.00 96.00 215 GLY A CA 1
ATOM 1725 C C . GLY A 1 215 ? -8.260 12.785 4.858 1.00 96.00 215 GLY A C 1
ATOM 1726 O O . GLY A 1 215 ? -9.225 12.329 4.249 1.00 96.00 215 GLY A O 1
ATOM 1727 N N . VAL A 1 216 ? -7.066 12.189 4.880 1.00 98.06 216 VAL A N 1
ATOM 1728 C CA . VAL A 1 216 ? -6.817 10.804 4.457 1.00 98.06 216 VAL A CA 1
ATOM 1729 C C . VAL A 1 216 ? -6.534 9.987 5.713 1.00 98.06 216 VAL A C 1
ATOM 1731 O O . VAL A 1 216 ? -5.489 10.163 6.336 1.00 98.06 216 VAL A O 1
ATOM 1734 N N . GLY A 1 217 ? -7.483 9.145 6.106 1.00 96.81 217 GLY A N 1
ATOM 1735 C CA . GLY A 1 217 ? -7.329 8.173 7.182 1.00 96.81 217 GLY A CA 1
ATOM 1736 C C . GLY A 1 217 ? -6.783 6.848 6.660 1.00 96.81 217 GLY A C 1
ATOM 1737 O O . GLY A 1 217 ? -6.999 6.491 5.500 1.00 96.81 217 GLY A O 1
ATOM 1738 N N . LEU A 1 218 ? -6.107 6.114 7.538 1.00 97.06 218 LEU A N 1
ATOM 1739 C CA . LEU A 1 218 ? -5.572 4.784 7.278 1.00 97.06 218 LEU A CA 1
ATOM 1740 C C . LEU A 1 218 ? -6.074 3.828 8.363 1.00 97.06 218 LEU A C 1
ATOM 1742 O O . LEU A 1 218 ? -5.997 4.150 9.546 1.00 97.06 218 LEU A O 1
ATOM 1746 N N . CYS A 1 219 ? -6.584 2.672 7.956 1.00 97.19 219 CYS A N 1
ATOM 1747 C CA . CYS A 1 219 ? -6.976 1.569 8.821 1.00 97.19 219 CYS A CA 1
ATOM 1748 C C . CYS A 1 219 ? -6.265 0.310 8.327 1.00 97.19 219 CYS A C 1
ATOM 1750 O O . CYS A 1 219 ? -6.368 -0.050 7.155 1.00 97.19 219 CYS A O 1
ATOM 1752 N N . LEU A 1 220 ? -5.505 -0.323 9.216 1.00 96.88 220 LEU A N 1
ATOM 1753 C CA . LEU A 1 220 ? -4.728 -1.517 8.913 1.00 96.88 220 LEU A CA 1
ATOM 1754 C C . LEU A 1 220 ? -5.345 -2.697 9.648 1.00 96.88 220 LEU A C 1
ATOM 1756 O O . LEU A 1 220 ? -5.483 -2.652 10.871 1.00 96.88 220 LEU A O 1
ATOM 1760 N N . VAL A 1 221 ? -5.682 -3.743 8.905 1.00 96.62 221 VAL A N 1
ATOM 1761 C CA . VAL A 1 221 ? -6.188 -5.003 9.444 1.00 96.62 221 VAL A CA 1
ATOM 1762 C C . VAL A 1 221 ? -5.114 -6.060 9.213 1.00 96.62 221 VAL A C 1
ATOM 1764 O O . VAL A 1 221 ? -4.615 -6.230 8.101 1.00 96.62 221 VAL A O 1
ATOM 1767 N N . SER A 1 222 ? -4.667 -6.717 10.283 1.00 95.12 222 SER A N 1
ATOM 1768 C CA . SER A 1 222 ? -3.637 -7.752 10.196 1.00 95.12 222 SER A CA 1
ATOM 1769 C C . SER A 1 222 ? -3.722 -8.718 11.367 1.00 95.12 222 SER A C 1
ATOM 1771 O O . SER A 1 222 ? -3.829 -8.316 12.523 1.00 95.12 222 SER A O 1
ATOM 1773 N N . GLN A 1 223 ? -3.568 -9.995 11.045 1.00 92.38 223 GLN A N 1
ATOM 1774 C CA . GLN A 1 223 ? -3.412 -11.105 11.984 1.00 92.38 223 GLN A CA 1
ATOM 1775 C C . GLN A 1 223 ? -1.998 -11.222 12.584 1.00 92.38 223 GLN A C 1
ATOM 1777 O O . GLN A 1 223 ? -1.810 -11.911 13.581 1.00 92.38 223 GLN A O 1
ATOM 1782 N N . ARG A 1 224 ? -0.992 -10.573 11.979 1.00 89.75 224 ARG A N 1
ATOM 1783 C CA . ARG A 1 224 ? 0.419 -10.620 12.410 1.00 89.75 224 ARG A CA 1
ATOM 1784 C C . ARG A 1 224 ? 0.948 -9.205 12.639 1.00 89.75 224 ARG A C 1
ATOM 1786 O O . ARG A 1 224 ? 1.650 -8.676 11.770 1.00 89.75 224 ARG A O 1
ATOM 1793 N N . PRO A 1 225 ? 0.595 -8.549 13.757 1.00 89.62 225 PRO A N 1
ATOM 1794 C CA . PRO A 1 225 ? 1.062 -7.199 14.047 1.00 89.62 225 PRO A CA 1
ATOM 1795 C C . PRO A 1 225 ? 2.591 -7.118 14.109 1.00 89.62 225 PRO A C 1
ATOM 1797 O O . PRO A 1 225 ? 3.141 -6.167 13.571 1.00 89.62 225 PRO A O 1
ATOM 1800 N N . SER A 1 226 ? 3.298 -8.135 14.620 1.00 90.94 226 SER A N 1
ATOM 1801 C CA . SER A 1 226 ? 4.777 -8.167 14.684 1.00 90.94 226 SER A CA 1
ATOM 1802 C C . SER A 1 226 ? 5.492 -8.045 13.336 1.00 90.94 226 SER A C 1
ATOM 1804 O O . SER A 1 226 ? 6.668 -7.662 13.288 1.00 90.94 226 SER A O 1
ATOM 1806 N N . LYS A 1 227 ? 4.792 -8.360 12.240 1.00 90.94 227 LYS A N 1
ATOM 1807 C CA . LYS A 1 227 ? 5.291 -8.226 10.869 1.00 90.94 227 LYS A CA 1
ATOM 1808 C C . LYS A 1 227 ? 5.067 -6.840 10.272 1.00 90.94 227 LYS A C 1
ATOM 1810 O O . LYS A 1 227 ? 5.601 -6.588 9.195 1.00 90.94 227 LYS A O 1
ATOM 1815 N N . LEU A 1 228 ? 4.309 -5.962 10.923 1.00 91.81 228 LEU A N 1
ATOM 1816 C CA . LEU A 1 228 ? 4.059 -4.610 10.435 1.00 91.81 228 LEU A CA 1
ATOM 1817 C C . LEU A 1 228 ? 5.240 -3.673 10.697 1.00 91.81 228 LEU A C 1
ATOM 1819 O O . LEU A 1 228 ? 6.096 -3.888 11.552 1.00 91.81 228 LEU A O 1
ATOM 1823 N N . ASP A 1 229 ? 5.283 -2.600 9.927 1.00 91.75 229 ASP A N 1
ATOM 1824 C CA . ASP A 1 229 ? 6.199 -1.492 10.128 1.00 91.75 229 ASP A CA 1
ATOM 1825 C C . ASP A 1 229 ? 5.862 -0.715 11.414 1.00 91.75 229 ASP A C 1
ATOM 1827 O O . ASP A 1 229 ? 4.772 -0.153 11.545 1.00 91.75 229 ASP A O 1
ATOM 1831 N N . ALA A 1 230 ? 6.826 -0.626 12.336 1.00 88.81 230 ALA A N 1
ATOM 1832 C CA . ALA A 1 230 ? 6.644 0.048 13.625 1.00 88.81 230 ALA A CA 1
ATOM 1833 C C . ALA A 1 230 ? 6.380 1.556 13.479 1.00 88.81 230 ALA A C 1
ATOM 1835 O O . ALA A 1 230 ? 5.606 2.130 14.245 1.00 88.81 230 ALA A O 1
ATOM 1836 N N . ASP A 1 231 ? 6.955 2.201 12.457 1.00 89.25 231 ASP A N 1
ATOM 1837 C CA . ASP A 1 231 ? 6.718 3.623 12.185 1.00 89.25 231 ASP A CA 1
ATOM 1838 C C . ASP A 1 231 ? 5.306 3.868 11.649 1.00 89.25 231 ASP A C 1
ATOM 1840 O O . ASP A 1 231 ? 4.815 4.988 11.731 1.00 89.25 231 ASP A O 1
ATOM 1844 N N . ILE A 1 232 ? 4.665 2.864 11.045 1.00 92.81 232 ILE A N 1
ATOM 1845 C CA . ILE A 1 232 ? 3.273 2.975 10.597 1.00 92.81 232 ILE A CA 1
ATOM 1846 C C . ILE A 1 232 ? 2.340 2.659 11.768 1.00 92.81 232 ILE A C 1
ATOM 1848 O O . ILE A 1 232 ? 1.392 3.409 12.011 1.00 92.81 232 ILE A O 1
ATOM 1852 N N . LEU A 1 233 ? 2.618 1.585 12.514 1.00 91.12 233 LEU A N 1
ATOM 1853 C CA . LEU A 1 233 ? 1.776 1.165 13.632 1.00 91.12 233 LEU A CA 1
ATOM 1854 C C . LEU A 1 233 ? 1.740 2.208 14.759 1.00 91.12 233 LEU A C 1
ATOM 1856 O O . LEU A 1 233 ? 0.661 2.505 15.261 1.00 91.12 233 LEU A O 1
ATOM 1860 N N . SER A 1 234 ? 2.873 2.835 15.086 1.00 89.12 234 SER A N 1
ATOM 1861 C CA . SER A 1 234 ? 2.946 3.910 16.096 1.00 89.12 234 SER A CA 1
ATOM 1862 C C . SER A 1 234 ? 2.140 5.164 15.735 1.00 89.12 234 SER A C 1
ATOM 1864 O O . SER A 1 234 ? 1.821 5.963 16.607 1.00 89.12 234 SER A O 1
ATOM 1866 N N . GLN A 1 235 ? 1.793 5.354 14.459 1.00 92.12 235 GLN A N 1
ATOM 1867 C CA . GLN A 1 235 ? 0.943 6.460 13.996 1.00 92.12 235 GLN A CA 1
ATOM 1868 C C . GLN A 1 235 ? -0.543 6.069 13.933 1.00 92.12 235 GLN A C 1
ATOM 1870 O O . GLN A 1 235 ? -1.401 6.900 13.624 1.00 92.12 235 GLN A O 1
ATOM 1875 N N . CYS A 1 236 ? -0.869 4.799 14.192 1.00 91.00 236 CYS A N 1
ATOM 1876 C CA . CYS A 1 236 ? -2.243 4.325 14.290 1.00 91.00 236 CYS A CA 1
ATOM 1877 C C . CYS A 1 236 ? -2.764 4.609 15.699 1.00 91.00 236 CYS A C 1
ATOM 1879 O O . CYS A 1 236 ? -2.737 3.751 16.573 1.00 91.00 236 CYS A O 1
ATOM 1881 N N . ASN A 1 237 ? -3.271 5.820 15.917 1.00 90.25 237 ASN A N 1
ATOM 1882 C CA . ASN A 1 237 ? -3.678 6.296 17.245 1.00 90.25 237 ASN A CA 1
ATOM 1883 C C . ASN A 1 237 ? -4.938 5.621 17.811 1.00 90.25 237 ASN A C 1
ATOM 1885 O O . ASN A 1 237 ? -5.516 6.120 18.767 1.00 90.25 237 ASN A O 1
ATOM 1889 N N . SER A 1 238 ? -5.474 4.594 17.168 1.00 92.81 238 SER A N 1
ATOM 1890 C CA . SER A 1 238 ? -6.769 3.997 17.469 1.00 92.81 238 SER A CA 1
ATOM 1891 C C . SER A 1 238 ? -6.697 2.522 17.121 1.00 92.81 238 SER A C 1
ATOM 1893 O O . SER A 1 238 ? -6.444 2.187 15.963 1.00 92.81 238 SER A O 1
ATOM 1895 N N . GLN A 1 239 ? -6.897 1.653 18.109 1.00 92.94 239 GLN A N 1
ATOM 1896 C CA . GLN A 1 239 ? -6.785 0.210 17.941 1.00 92.94 239 GLN A CA 1
ATOM 1897 C C . GLN A 1 239 ? -8.038 -0.525 18.397 1.00 92.94 239 GLN A C 1
ATOM 1899 O O . GLN A 1 239 ? -8.649 -0.210 19.418 1.00 92.94 239 GLN A O 1
ATOM 1904 N N . ILE A 1 240 ? -8.360 -1.558 17.627 1.00 95.00 240 ILE A N 1
ATOM 1905 C CA . ILE A 1 240 ? -9.328 -2.596 17.957 1.00 95.00 240 ILE A CA 1
ATOM 1906 C C . ILE A 1 240 ? -8.516 -3.887 18.032 1.00 95.00 240 ILE A C 1
ATOM 1908 O O . ILE A 1 240 ? -8.126 -4.432 17.000 1.00 95.00 240 ILE A O 1
ATOM 1912 N N . ILE A 1 241 ? -8.187 -4.326 19.243 1.00 94.50 241 ILE A N 1
ATOM 1913 C CA . ILE A 1 241 ? -7.303 -5.470 19.471 1.00 94.50 241 ILE A CA 1
ATOM 1914 C C . ILE A 1 241 ? -8.175 -6.672 19.820 1.00 94.50 241 ILE A C 1
ATOM 1916 O O . ILE A 1 241 ? -8.771 -6.722 20.893 1.00 94.50 241 ILE A O 1
ATOM 1920 N N . LEU A 1 242 ? -8.279 -7.622 18.894 1.00 95.38 242 LEU A N 1
ATOM 1921 C CA . LEU A 1 242 ? -8.941 -8.904 19.135 1.00 95.38 242 LEU A CA 1
ATOM 1922 C C . LEU A 1 242 ? -7.980 -9.878 19.833 1.00 95.38 242 LEU A C 1
ATOM 1924 O O . LEU A 1 242 ? -6.868 -9.515 20.210 1.00 95.38 242 LEU A O 1
ATOM 1928 N N . ARG A 1 243 ? -8.402 -11.132 19.999 1.00 95.25 243 ARG A N 1
ATOM 1929 C CA . ARG A 1 243 ? -7.583 -12.191 20.591 1.00 95.25 243 ARG A CA 1
ATOM 1930 C C . ARG A 1 243 ? -6.212 -12.313 19.910 1.00 95.25 243 ARG A C 1
ATOM 1932 O O . ARG A 1 243 ? -6.134 -12.645 18.728 1.00 95.25 243 ARG A O 1
ATOM 1939 N N . VAL A 1 244 ? -5.138 -12.145 20.685 1.00 93.81 244 VAL A N 1
ATOM 1940 C CA . VAL A 1 244 ? -3.748 -12.360 20.246 1.00 93.81 244 VAL A CA 1
ATOM 1941 C C . VAL A 1 244 ? -3.085 -13.369 21.173 1.00 93.81 244 VAL A C 1
ATOM 1943 O O . VAL A 1 244 ? -2.889 -13.108 22.354 1.00 93.81 244 VAL A O 1
ATOM 1946 N N . VAL A 1 245 ? -2.731 -14.535 20.631 1.00 93.00 245 VAL A N 1
ATOM 1947 C CA . VAL A 1 245 ? -2.127 -15.634 21.408 1.00 93.00 245 VAL A CA 1
ATOM 1948 C C . VAL A 1 245 ? -0.604 -15.636 21.299 1.00 93.00 245 VAL A C 1
ATOM 1950 O O . VAL A 1 245 ? 0.082 -15.997 22.249 1.00 93.00 245 VAL A O 1
ATOM 1953 N N . ASN A 1 246 ? -0.050 -15.215 20.162 1.00 93.38 246 ASN A N 1
ATOM 1954 C CA . ASN A 1 246 ? 1.386 -15.284 19.920 1.00 93.38 246 ASN A CA 1
ATOM 1955 C C . ASN A 1 246 ? 2.155 -14.284 20.820 1.00 93.38 246 ASN A C 1
ATOM 1957 O O . ASN A 1 246 ? 1.880 -13.085 20.745 1.00 93.38 246 ASN A O 1
ATOM 1961 N N . PRO A 1 247 ? 3.143 -14.731 21.624 1.00 91.25 247 PRO A N 1
ATOM 1962 C CA . PRO A 1 247 ? 3.911 -13.848 22.508 1.00 91.25 247 PRO A CA 1
ATOM 1963 C C . PRO A 1 247 ? 4.680 -12.739 21.779 1.00 91.25 247 PRO A C 1
ATOM 1965 O O . PRO A 1 247 ? 4.798 -11.632 22.293 1.00 91.25 247 PRO A O 1
ATOM 1968 N N . SER A 1 248 ? 5.185 -13.005 20.571 1.00 91.31 248 SER A N 1
ATOM 1969 C CA . SER A 1 248 ? 5.911 -11.996 19.788 1.00 91.31 248 SER A CA 1
ATOM 1970 C C . SER A 1 248 ? 4.989 -10.890 19.266 1.00 91.31 248 SER A C 1
ATOM 1972 O O . SER A 1 248 ? 5.395 -9.732 19.223 1.00 91.31 248 SER A O 1
ATOM 1974 N N . ASP A 1 249 ? 3.739 -11.221 18.928 1.00 92.62 249 ASP A N 1
ATOM 1975 C CA . ASP A 1 249 ? 2.718 -10.241 18.549 1.00 92.62 249 ASP A CA 1
ATOM 1976 C C . ASP A 1 249 ? 2.245 -9.426 19.760 1.00 92.62 249 ASP A C 1
ATOM 1978 O O . ASP A 1 249 ? 2.108 -8.209 19.658 1.00 92.62 249 ASP A O 1
ATOM 1982 N N . GLN A 1 250 ? 2.059 -10.075 20.914 1.00 92.31 250 GLN A N 1
ATOM 1983 C CA . GLN A 1 250 ? 1.731 -9.414 22.182 1.00 92.31 250 GLN A CA 1
ATOM 1984 C C . GLN A 1 250 ? 2.795 -8.383 22.582 1.00 92.31 250 GLN A C 1
ATOM 1986 O O . GLN A 1 250 ? 2.474 -7.219 22.826 1.00 92.31 250 GLN A O 1
ATOM 1991 N N . GLU A 1 251 ? 4.066 -8.789 22.593 1.00 90.81 251 GLU A N 1
ATOM 1992 C CA . GLU A 1 251 ? 5.181 -7.902 22.933 1.00 90.81 251 GLU A CA 1
ATOM 1993 C C . GLU A 1 251 ? 5.312 -6.761 21.920 1.00 90.81 251 GLU A C 1
ATOM 1995 O O . GLU A 1 251 ? 5.549 -5.610 22.282 1.00 90.81 251 GLU A O 1
ATOM 2000 N N . TYR A 1 252 ? 5.089 -7.045 20.638 1.00 90.31 252 TYR A N 1
ATOM 2001 C CA . TYR A 1 252 ? 5.140 -6.014 19.613 1.00 90.31 252 TYR A CA 1
ATOM 2002 C C . TYR A 1 252 ? 4.022 -4.972 19.757 1.00 90.31 252 TYR A C 1
ATOM 2004 O O . TYR A 1 252 ? 4.283 -3.778 19.593 1.00 90.31 252 TYR A O 1
ATOM 2012 N N . ILE A 1 253 ? 2.798 -5.392 20.098 1.00 89.50 253 ILE A N 1
ATOM 2013 C CA . ILE A 1 253 ? 1.696 -4.474 20.424 1.00 89.50 253 ILE A CA 1
ATOM 2014 C C . ILE A 1 253 ? 2.075 -3.619 21.637 1.00 89.50 253 ILE A C 1
ATOM 2016 O O . ILE A 1 253 ? 1.956 -2.398 21.563 1.00 89.50 253 ILE A O 1
ATOM 2020 N N . LYS A 1 254 ? 2.587 -4.240 22.709 1.00 88.69 254 LYS A N 1
ATOM 2021 C CA . LYS A 1 254 ? 3.039 -3.542 23.925 1.00 88.69 254 LYS A CA 1
ATOM 2022 C C . LYS A 1 254 ? 4.051 -2.435 23.614 1.00 88.69 254 LYS A C 1
ATOM 2024 O O . LYS A 1 254 ? 3.966 -1.346 24.166 1.00 88.69 254 LYS A O 1
ATOM 2029 N N . GLN A 1 255 ? 5.005 -2.713 22.727 1.00 86.88 255 GLN A N 1
ATOM 2030 C CA . GLN A 1 255 ? 6.072 -1.774 22.368 1.00 86.88 255 GLN A CA 1
ATOM 2031 C C . GLN A 1 255 ? 5.629 -0.688 21.381 1.00 86.88 255 GLN A C 1
ATOM 2033 O O . GLN A 1 255 ? 6.184 0.408 21.386 1.00 86.88 255 GLN A O 1
ATOM 2038 N N . SER A 1 256 ? 4.669 -0.994 20.507 1.00 82.00 256 SER A N 1
ATOM 2039 C CA . SER A 1 256 ? 4.293 -0.112 19.393 1.00 82.00 256 SER A CA 1
ATOM 2040 C C . SER A 1 256 ? 3.084 0.773 19.695 1.00 82.00 256 SER A C 1
ATOM 2042 O O . SER A 1 256 ? 2.789 1.679 18.914 1.00 82.00 256 SER A O 1
ATOM 2044 N N . VAL A 1 257 ? 2.365 0.504 20.789 1.00 79.69 257 VAL A N 1
ATOM 2045 C CA . VAL A 1 257 ? 1.108 1.167 21.139 1.00 79.69 257 VAL A CA 1
ATOM 2046 C C . VAL A 1 257 ? 1.189 1.786 22.531 1.00 79.69 257 VAL A C 1
ATOM 2048 O O . VAL A 1 257 ? 1.075 1.094 23.536 1.00 79.69 257 VAL A O 1
ATOM 2051 N N . GLU A 1 258 ? 1.286 3.114 22.590 1.00 78.62 258 GLU A N 1
ATOM 2052 C CA . GLU A 1 258 ? 1.449 3.861 23.850 1.00 78.62 258 GLU A CA 1
ATOM 2053 C C . GLU A 1 258 ? 0.304 3.646 24.851 1.00 78.62 258 GLU A C 1
ATOM 2055 O O . GLU A 1 258 ? 0.510 3.674 26.059 1.00 78.62 258 GLU A O 1
ATOM 2060 N N . THR A 1 259 ? -0.918 3.430 24.361 1.00 79.50 259 THR A N 1
ATOM 2061 C CA . THR A 1 259 ? -2.107 3.313 25.219 1.00 79.50 259 THR A CA 1
ATOM 2062 C C . THR A 1 259 ? -2.324 1.917 25.810 1.00 79.50 259 THR A C 1
ATOM 2064 O O . THR A 1 259 ? -3.265 1.725 26.577 1.00 79.50 259 THR A O 1
ATOM 2067 N N . VAL A 1 260 ? -1.508 0.929 25.431 1.00 82.25 260 VAL A N 1
ATOM 2068 C CA . VAL A 1 260 ? -1.664 -0.465 25.864 1.00 82.25 260 VAL A CA 1
ATOM 2069 C C . VAL A 1 260 ? -0.761 -0.741 27.067 1.00 82.25 260 VAL A C 1
ATOM 2071 O O . VAL A 1 260 ? 0.458 -0.625 26.985 1.00 82.25 260 VAL A O 1
ATOM 2074 N N . THR A 1 261 ? -1.363 -1.127 28.194 1.00 85.94 261 THR A N 1
ATOM 2075 C CA . THR A 1 261 ? -0.642 -1.508 29.417 1.00 85.94 261 THR A CA 1
ATOM 2076 C C . THR A 1 261 ? -0.257 -2.986 29.409 1.00 85.94 261 THR A C 1
ATOM 2078 O O . THR A 1 261 ? -0.791 -3.786 28.643 1.00 85.94 261 THR A O 1
ATOM 2081 N N . GLU A 1 262 ? 0.662 -3.380 30.292 1.00 87.56 262 GLU A N 1
ATOM 2082 C CA . GLU A 1 262 ? 1.076 -4.781 30.413 1.00 87.56 262 GLU A CA 1
ATOM 2083 C C . GLU A 1 262 ? -0.075 -5.716 30.816 1.00 87.56 262 GLU A C 1
ATOM 2085 O O . GLU A 1 262 ? -0.137 -6.846 30.336 1.00 87.56 262 GLU A O 1
ATOM 2090 N N . ASP A 1 263 ? -1.003 -5.240 31.645 1.00 87.56 263 ASP A N 1
ATOM 2091 C CA . ASP A 1 263 ? -2.161 -6.028 32.076 1.00 87.56 263 ASP A CA 1
ATOM 2092 C C . ASP A 1 263 ? -3.120 -6.292 30.907 1.00 87.56 263 ASP A C 1
ATOM 2094 O O . ASP A 1 263 ? -3.529 -7.429 30.693 1.00 87.56 263 ASP A O 1
ATOM 2098 N N . ILE A 1 264 ? -3.362 -5.282 30.060 1.00 87.81 264 ILE A N 1
ATOM 2099 C CA . ILE A 1 264 ? -4.145 -5.438 28.824 1.00 87.81 264 ILE A CA 1
ATOM 2100 C C . ILE A 1 264 ? -3.535 -6.521 27.928 1.00 87.81 264 ILE A C 1
ATOM 2102 O O . ILE A 1 264 ? -4.261 -7.337 27.367 1.00 87.81 264 ILE A O 1
ATOM 2106 N N . VAL A 1 265 ? -2.204 -6.540 27.797 1.00 90.50 265 VAL A N 1
ATOM 2107 C CA . VAL A 1 265 ? -1.491 -7.518 26.961 1.00 90.50 265 VAL A CA 1
ATOM 2108 C C . VAL A 1 265 ? -1.653 -8.938 27.502 1.00 90.50 265 VAL A C 1
ATOM 2110 O O . VAL A 1 265 ? -1.891 -9.855 26.715 1.00 90.50 265 VAL A O 1
ATOM 2113 N N . LYS A 1 266 ? -1.579 -9.118 28.828 1.00 90.06 266 LYS A N 1
ATOM 2114 C CA . LYS A 1 266 ? -1.777 -10.419 29.494 1.00 90.06 266 LYS A CA 1
ATOM 2115 C C . LYS A 1 266 ? -3.183 -10.980 29.288 1.00 90.06 266 LYS A C 1
ATOM 2117 O O . LYS A 1 266 ? -3.336 -12.200 29.245 1.00 90.06 266 LYS A O 1
ATOM 2122 N N . ASP A 1 267 ? -4.173 -10.111 29.102 1.00 90.69 267 ASP A N 1
ATOM 2123 C CA . ASP A 1 267 ? -5.563 -10.513 28.889 1.00 90.69 267 ASP A CA 1
ATOM 2124 C C . ASP A 1 267 ? -5.873 -10.877 27.425 1.00 90.69 267 ASP A C 1
ATOM 2126 O O . ASP A 1 267 ? -6.812 -11.641 27.174 1.00 90.69 267 ASP A O 1
ATOM 2130 N N . LEU A 1 268 ? -5.072 -10.420 26.448 1.00 93.44 268 LEU A N 1
ATOM 2131 C CA . LEU A 1 268 ? -5.300 -10.664 25.010 1.00 93.44 268 LEU A CA 1
ATOM 2132 C C . LEU A 1 268 ? -5.509 -12.142 24.627 1.00 93.44 268 LEU A C 1
ATOM 2134 O O . LEU A 1 268 ? -6.369 -12.405 23.779 1.00 93.44 268 LEU A O 1
ATOM 2138 N N . PRO A 1 269 ? -4.795 -13.131 25.206 1.00 93.94 269 PRO A N 1
ATOM 2139 C CA . PRO A 1 269 ? -5.010 -14.541 24.882 1.00 93.94 269 PRO A CA 1
ATOM 2140 C C . PRO A 1 269 ? -6.363 -15.091 25.350 1.00 93.94 269 PRO A C 1
ATOM 2142 O O . PRO A 1 269 ? -6.832 -16.089 24.785 1.00 93.94 269 PRO A O 1
ATOM 2145 N N . SER A 1 270 ? -6.962 -14.466 26.372 1.00 94.19 270 SER A N 1
ATOM 2146 C CA . SER A 1 270 ? -8.203 -14.915 27.017 1.00 94.19 270 SER A CA 1
ATOM 2147 C C . SER A 1 270 ? -9.474 -14.417 26.322 1.00 94.19 270 SER A C 1
ATOM 2149 O O . SER A 1 270 ? -10.536 -14.999 26.528 1.00 94.19 270 SER A O 1
ATOM 2151 N N . LEU A 1 271 ? -9.360 -13.405 25.451 1.00 95.31 271 LEU A N 1
ATOM 2152 C CA . LEU A 1 271 ? -10.483 -12.862 24.685 1.00 95.31 271 LEU A CA 1
ATOM 2153 C C . LEU A 1 271 ? -11.184 -13.947 23.853 1.00 95.31 271 LEU A C 1
ATOM 2155 O O . LEU A 1 271 ? -10.556 -14.681 23.079 1.00 95.31 271 LEU A O 1
ATOM 2159 N N . GLY A 1 272 ? -12.507 -14.018 23.979 1.00 94.69 272 GLY A N 1
ATOM 2160 C CA . GLY A 1 272 ? -13.358 -14.883 23.175 1.00 94.69 272 GLY A CA 1
ATOM 2161 C C . GLY A 1 272 ? -13.525 -14.393 21.733 1.00 94.69 272 GLY A C 1
ATOM 2162 O O . GLY A 1 272 ? -13.143 -13.285 21.350 1.00 94.69 272 GLY A O 1
ATOM 2163 N N . ARG A 1 273 ? -14.162 -15.215 20.891 1.00 91.31 273 ARG A N 1
ATOM 2164 C CA . ARG A 1 273 ? -14.517 -14.804 19.523 1.00 91.31 273 ARG A CA 1
ATOM 2165 C C . ARG A 1 273 ? -15.434 -13.580 19.572 1.00 91.31 273 ARG A C 1
ATOM 2167 O O . ARG A 1 273 ? -16.444 -13.589 20.276 1.00 91.31 273 ARG A O 1
ATOM 2174 N N . GLY A 1 274 ? -15.084 -12.541 18.818 1.00 92.62 274 GLY A N 1
ATOM 2175 C CA . GLY A 1 274 ? -15.824 -11.279 18.788 1.00 92.62 274 GLY A CA 1
ATOM 2176 C C . GLY A 1 274 ? -15.599 -10.385 20.008 1.00 92.62 274 GLY A C 1
ATOM 2177 O O . GLY A 1 274 ? -16.218 -9.333 20.077 1.00 92.62 274 GLY A O 1
ATOM 2178 N N . GLU A 1 275 ? -14.746 -10.755 20.964 1.00 96.44 275 GLU A N 1
ATOM 2179 C CA . GLU A 1 275 ? -14.306 -9.833 22.019 1.00 96.44 275 GLU A CA 1
ATOM 2180 C C . GLU A 1 275 ? -13.079 -9.054 21.562 1.00 96.44 275 GLU A C 1
ATOM 2182 O O . GLU A 1 275 ? -12.211 -9.583 20.860 1.00 96.44 275 GLU A O 1
ATOM 2187 N N . ALA A 1 276 ? -13.034 -7.781 21.938 1.00 95.94 276 ALA A N 1
ATOM 2188 C CA . ALA A 1 276 ? -11.942 -6.892 21.591 1.00 95.94 276 ALA A CA 1
ATOM 2189 C C . ALA A 1 276 ? -11.683 -5.881 22.701 1.00 95.94 276 ALA A C 1
ATOM 2191 O O . ALA A 1 276 ? -12.601 -5.443 23.395 1.00 95.94 276 ALA A O 1
ATOM 2192 N N . ILE A 1 277 ? -10.430 -5.458 22.802 1.00 93.94 277 ILE A N 1
ATOM 2193 C CA . ILE A 1 277 ? -10.031 -4.299 23.586 1.00 93.94 277 ILE A CA 1
ATOM 2194 C C . ILE A 1 277 ? -9.926 -3.119 22.632 1.00 93.94 277 ILE A C 1
ATOM 2196 O O . ILE A 1 277 ? -9.186 -3.146 21.646 1.00 93.94 277 ILE A O 1
ATOM 2200 N N . LEU A 1 278 ? -10.701 -2.083 22.919 1.00 93.94 278 LEU A N 1
ATOM 2201 C CA . LEU A 1 278 ? -10.641 -0.820 22.210 1.00 93.94 278 LEU A CA 1
ATOM 2202 C C . LEU A 1 278 ? -9.707 0.123 22.961 1.00 93.94 278 LEU A C 1
ATOM 2204 O O . LEU A 1 278 ? -9.776 0.187 24.187 1.00 93.94 278 LEU A O 1
ATOM 2208 N N . THR A 1 279 ? -8.864 0.867 22.246 1.00 91.25 279 THR A N 1
ATOM 2209 C CA . THR A 1 279 ? -7.977 1.879 22.838 1.00 91.25 279 THR A CA 1
ATOM 2210 C C . THR A 1 279 ? -7.579 2.959 21.830 1.00 91.25 279 THR A C 1
ATOM 2212 O O . THR A 1 279 ? -7.692 2.769 20.617 1.00 91.25 279 THR A O 1
ATOM 2215 N N . GLY A 1 280 ? -7.117 4.108 22.328 1.00 90.19 280 GLY A N 1
ATOM 2216 C CA . GLY A 1 280 ? -6.640 5.223 21.514 1.00 90.19 280 GLY A CA 1
ATOM 2217 C C . GLY A 1 280 ? -7.678 6.325 21.281 1.00 90.19 280 GLY A C 1
ATOM 2218 O O . GLY A 1 280 ? -8.721 6.358 21.911 1.00 90.19 280 GLY A O 1
ATOM 2219 N N . SER A 1 281 ? -7.396 7.251 20.364 1.00 88.69 281 SER A N 1
ATOM 2220 C CA . SER A 1 281 ? -8.048 8.564 20.219 1.00 88.69 281 SER A CA 1
ATOM 2221 C C . SER A 1 281 ? -9.569 8.585 20.035 1.00 88.69 281 SER A C 1
ATOM 2223 O O . SER A 1 281 ? -10.154 9.657 20.180 1.00 88.69 281 SER A O 1
ATOM 2225 N N . PHE A 1 282 ? -10.218 7.474 19.678 1.00 88.94 282 PHE A N 1
ATOM 2226 C CA . PHE A 1 282 ? -11.682 7.433 19.594 1.00 88.94 282 PHE A CA 1
ATOM 2227 C C . PHE A 1 282 ? -12.359 7.188 20.959 1.00 88.94 282 PHE A C 1
ATOM 2229 O O . PHE A 1 282 ? -13.577 7.329 21.052 1.00 88.94 282 PHE A O 1
ATOM 2236 N N . ILE A 1 283 ? -11.600 6.826 22.005 1.00 89.88 283 ILE A N 1
ATOM 2237 C CA . ILE A 1 283 ? -12.074 6.627 23.383 1.00 89.88 283 ILE A CA 1
ATOM 2238 C C . ILE A 1 283 ? -11.100 7.234 24.408 1.00 89.88 283 ILE A C 1
ATOM 2240 O O . ILE A 1 283 ? -9.916 7.403 24.149 1.00 89.88 283 ILE A O 1
ATOM 2244 N N . ASN A 1 284 ? -11.590 7.549 25.608 1.00 85.06 284 ASN A N 1
ATOM 2245 C CA . ASN A 1 284 ? -10.760 8.170 26.651 1.00 85.06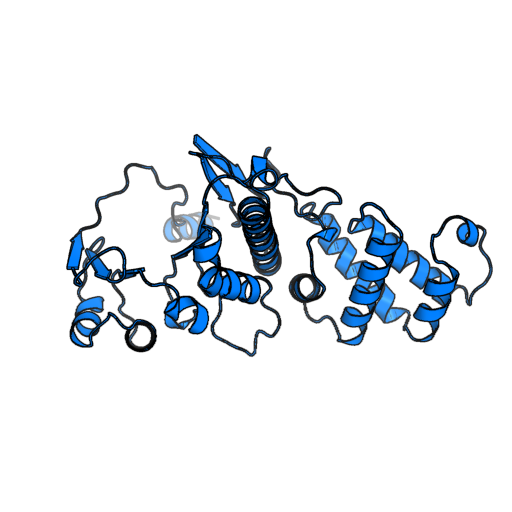 284 ASN A CA 1
ATOM 2246 C C . ASN A 1 284 ? -9.985 7.160 27.507 1.00 85.06 284 ASN A C 1
ATOM 2248 O O . ASN A 1 284 ? -8.937 7.492 28.051 1.00 85.06 284 ASN A O 1
ATOM 2252 N N . ILE A 1 285 ? -10.521 5.950 27.658 1.00 87.62 285 ILE A N 1
ATOM 2253 C CA . ILE A 1 285 ? -9.937 4.864 28.448 1.00 87.62 285 ILE A CA 1
ATOM 2254 C C . ILE A 1 285 ? -10.086 3.555 27.673 1.00 87.62 285 ILE A C 1
ATOM 2256 O O . ILE A 1 285 ? -11.096 3.407 26.981 1.00 87.62 285 ILE A O 1
ATOM 2260 N N . PRO A 1 286 ? -9.133 2.612 27.778 1.00 88.94 286 PRO A N 1
ATOM 2261 C CA . PRO A 1 286 ? -9.287 1.290 27.189 1.00 88.94 286 PRO A CA 1
ATOM 2262 C C . PRO A 1 286 ? -10.542 0.586 27.714 1.00 88.94 286 PRO A C 1
ATOM 2264 O O . PRO A 1 286 ? -10.788 0.579 28.921 1.00 88.94 286 PRO A O 1
ATOM 2267 N N . ILE A 1 287 ? -11.333 -0.006 26.819 1.00 91.75 287 ILE A N 1
ATOM 2268 C CA . ILE A 1 287 ? -12.549 -0.748 27.185 1.00 91.75 287 ILE A CA 1
ATOM 2269 C C . ILE A 1 287 ? -12.587 -2.108 26.496 1.00 91.75 287 ILE A C 1
ATOM 2271 O O . ILE A 1 287 ? -12.221 -2.231 25.328 1.00 91.75 287 ILE A O 1
ATOM 2275 N N . SER A 1 288 ? -13.070 -3.121 27.215 1.00 92.75 288 SER A N 1
ATOM 2276 C CA . SER A 1 288 ? -13.399 -4.424 26.636 1.00 92.75 288 SER A CA 1
ATOM 2277 C C . SER A 1 288 ? -14.821 -4.394 26.078 1.00 92.75 288 SER A C 1
ATOM 2279 O O . SER A 1 288 ? -15.745 -3.919 26.744 1.00 92.75 288 SER A O 1
ATOM 2281 N N . VAL A 1 289 ? -14.998 -4.868 24.846 1.00 95.31 289 VAL A N 1
ATOM 2282 C CA . VAL A 1 289 ? -16.286 -4.873 24.143 1.00 95.31 289 VAL A CA 1
ATOM 2283 C C . VAL A 1 289 ? -16.550 -6.212 23.467 1.00 95.31 289 VAL A C 1
ATOM 2285 O O . VAL A 1 289 ? -15.628 -6.919 23.060 1.00 95.31 289 VAL A O 1
ATOM 2288 N N . LYS A 1 290 ? -17.835 -6.515 23.262 1.00 96.44 290 LYS A N 1
ATOM 2289 C CA . LYS A 1 290 ? -18.293 -7.569 22.354 1.00 96.44 290 LYS A CA 1
ATOM 2290 C C . LYS A 1 290 ? -18.714 -6.940 21.029 1.00 96.44 290 LYS A C 1
ATOM 2292 O O . LYS A 1 290 ? -19.676 -6.175 20.973 1.00 96.44 290 LYS A O 1
ATOM 2297 N N . ILE A 1 291 ? -17.989 -7.250 19.963 1.00 95.19 291 ILE A N 1
ATOM 2298 C CA . ILE A 1 291 ? -18.324 -6.858 18.598 1.00 95.19 291 ILE A CA 1
ATOM 2299 C C . ILE A 1 291 ? -19.544 -7.673 18.162 1.00 95.19 291 ILE A C 1
ATOM 2301 O O . ILE A 1 291 ? -19.559 -8.900 18.267 1.00 95.19 291 ILE A O 1
ATOM 2305 N N . ARG A 1 292 ? -20.573 -6.974 17.677 1.00 93.94 292 ARG A N 1
ATOM 2306 C CA . ARG A 1 292 ? -21.776 -7.594 17.114 1.00 93.94 292 ARG A CA 1
ATOM 2307 C C . ARG A 1 292 ? -21.440 -8.490 15.921 1.00 93.94 292 ARG A C 1
ATOM 2309 O O . ARG A 1 292 ? -20.465 -8.254 15.208 1.00 93.94 292 ARG A O 1
ATOM 2316 N N . GLU A 1 293 ? -22.310 -9.449 15.640 1.00 88.88 293 GLU A N 1
ATOM 2317 C CA . GLU A 1 293 ? -22.236 -10.185 14.383 1.00 88.88 293 GLU A CA 1
ATOM 2318 C C . GLU A 1 293 ? -22.499 -9.253 13.193 1.00 88.88 293 GLU A C 1
ATOM 2320 O O . GLU A 1 293 ? -23.228 -8.253 13.283 1.00 88.88 293 GLU A O 1
ATOM 2325 N N . ARG A 1 294 ? -21.845 -9.555 12.071 1.00 85.38 294 ARG A N 1
ATOM 2326 C CA . ARG A 1 294 ? -22.066 -8.817 10.829 1.00 85.38 294 ARG A CA 1
ATOM 2327 C C . ARG A 1 294 ? -23.408 -9.219 10.221 1.00 85.38 294 ARG A C 1
ATOM 2329 O O . ARG A 1 294 ? -23.817 -10.367 10.314 1.00 85.38 294 ARG A O 1
ATOM 2336 N N . GLU A 1 295 ? -24.043 -8.273 9.545 1.00 85.88 295 GLU A N 1
ATOM 2337 C CA . GLU A 1 295 ? -25.332 -8.484 8.868 1.00 85.88 295 GLU A CA 1
ATOM 2338 C C . GLU A 1 295 ? -25.183 -9.026 7.440 1.00 85.88 295 GLU A C 1
ATOM 2340 O O . GLU A 1 295 ? -26.155 -9.477 6.846 1.00 85.88 295 GLU A O 1
ATOM 2345 N N . THR A 1 296 ? -23.982 -8.956 6.862 1.00 79.31 296 THR A N 1
ATOM 2346 C CA . THR A 1 296 ? -23.718 -9.377 5.482 1.00 79.31 296 THR A CA 1
ATOM 2347 C C . THR A 1 296 ? -23.267 -10.835 5.409 1.00 79.31 296 THR A C 1
ATOM 2349 O O . THR A 1 296 ? -22.608 -11.332 6.320 1.00 79.31 296 THR A O 1
ATOM 2352 N N . GLU A 1 297 ? -23.575 -11.520 4.304 1.00 69.88 297 GLU A N 1
ATOM 2353 C CA . GLU A 1 297 ? -23.116 -12.892 4.030 1.00 69.88 297 GLU A CA 1
ATOM 2354 C C . GLU A 1 297 ? -21.642 -12.954 3.591 1.00 69.88 297 GLU A C 1
ATOM 2356 O O . GLU A 1 297 ? -21.023 -11.934 3.282 1.00 69.88 297 GLU A O 1
ATOM 2361 N N . PHE A 1 298 ? -21.002 -14.131 3.709 1.00 58.59 298 PHE A N 1
ATOM 2362 C CA . PHE A 1 298 ? -19.535 -14.274 3.582 1.00 58.59 298 PHE A CA 1
ATOM 2363 C C . PHE A 1 298 ? -19.208 -14.626 2.145 1.00 58.59 298 PHE A C 1
ATOM 2365 O O . PHE A 1 298 ? -19.756 -15.593 1.631 1.00 58.59 298 PHE A O 1
ATOM 2372 N N . GLY A 1 299 ? -18.318 -13.856 1.522 1.00 56.81 299 GLY A N 1
ATOM 2373 C CA . GLY A 1 299 ? -17.903 -14.077 0.138 1.00 56.81 299 GLY A CA 1
ATOM 2374 C C . GLY A 1 299 ? -16.800 -15.120 -0.050 1.00 56.81 299 GLY A C 1
ATOM 2375 O O . GLY A 1 299 ? -16.429 -15.367 -1.185 1.00 56.81 299 GLY A O 1
ATOM 2376 N N . GLY A 1 300 ? -16.272 -15.736 1.011 1.00 55.16 300 GLY A N 1
ATOM 2377 C CA . GLY A 1 300 ? -15.186 -16.712 0.891 1.00 55.16 300 GLY A CA 1
ATOM 2378 C C . GLY A 1 300 ? -15.396 -17.892 1.818 1.00 55.16 300 GLY A C 1
ATOM 2379 O O . GLY A 1 300 ? -14.906 -17.878 2.931 1.00 55.16 300 GLY A O 1
ATOM 2380 N N . LYS A 1 301 ? -16.139 -18.925 1.421 1.00 50.47 301 LYS A N 1
ATOM 2381 C CA . LYS A 1 301 ? -16.064 -20.173 2.194 1.00 50.47 301 LYS A CA 1
ATOM 2382 C C . LYS A 1 301 ? -14.625 -20.676 2.091 1.00 50.47 301 LYS A C 1
ATOM 2384 O O . LYS A 1 301 ? -14.143 -20.850 0.975 1.00 50.47 301 LYS A O 1
ATOM 2389 N N . ASP A 1 302 ? -13.961 -20.882 3.230 1.00 55.72 302 ASP A N 1
ATOM 2390 C CA . ASP A 1 302 ? -12.748 -21.694 3.255 1.00 55.72 302 ASP A CA 1
ATOM 2391 C C . ASP A 1 302 ? -13.074 -22.999 2.527 1.00 55.72 302 ASP A C 1
ATOM 2393 O O . ASP A 1 302 ? -14.141 -23.587 2.747 1.00 55.72 302 ASP A O 1
ATOM 2397 N N . ILE A 1 303 ? -12.200 -23.403 1.607 1.00 59.59 303 ILE A N 1
ATOM 2398 C CA . ILE A 1 303 ? -12.378 -24.653 0.878 1.00 59.59 303 ILE A CA 1
ATOM 2399 C C . ILE A 1 303 ? -12.451 -25.768 1.922 1.00 59.59 303 ILE A C 1
ATOM 2401 O O . ILE A 1 303 ? -11.603 -25.852 2.813 1.00 59.59 303 ILE A O 1
ATOM 2405 N N . ASP A 1 304 ? -13.481 -26.608 1.844 1.00 70.94 304 ASP A N 1
ATOM 2406 C CA . ASP A 1 304 ? -13.554 -27.804 2.674 1.00 70.94 304 ASP A CA 1
ATOM 2407 C C . ASP A 1 304 ? -12.551 -28.822 2.121 1.00 70.94 304 ASP A C 1
ATOM 2409 O O . ASP A 1 304 ? -12.883 -29.690 1.311 1.00 70.94 304 ASP A O 1
ATOM 2413 N N . VAL A 1 305 ? -11.301 -28.668 2.561 1.00 77.50 305 VAL A N 1
ATOM 2414 C CA . VAL A 1 305 ? -10.146 -29.475 2.145 1.00 77.50 305 VAL A CA 1
ATOM 2415 C C 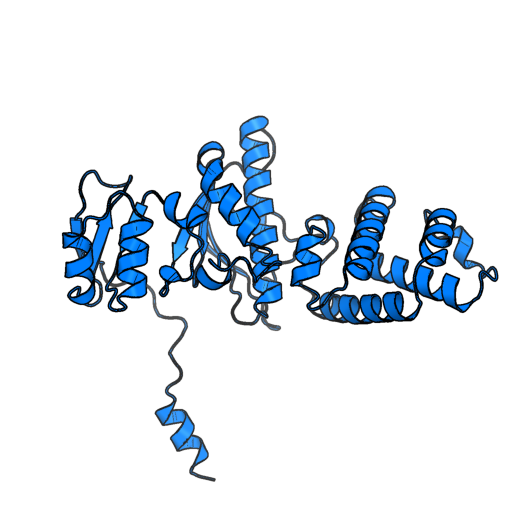. VAL A 1 305 ? -10.413 -30.970 2.346 1.00 77.50 305 VAL A C 1
ATOM 2417 O O . VAL A 1 305 ? -9.952 -31.798 1.565 1.00 77.50 305 VAL A O 1
ATOM 2420 N N . VAL A 1 306 ? -11.192 -31.334 3.372 1.00 78.38 306 VAL A N 1
ATOM 2421 C CA . VAL A 1 306 ? -11.540 -32.732 3.651 1.00 78.38 306 VAL A CA 1
ATOM 2422 C C . VAL A 1 306 ? -12.498 -33.262 2.588 1.00 78.38 306 VAL A C 1
ATOM 2424 O O . VAL A 1 306 ? -12.314 -34.379 2.102 1.00 78.38 306 VAL A O 1
ATOM 2427 N N . SER A 1 307 ? -13.504 -32.476 2.201 1.00 78.25 307 SER A N 1
ATOM 2428 C CA . SER A 1 307 ? -14.409 -32.853 1.109 1.00 78.25 307 SER A CA 1
ATOM 2429 C C . SER A 1 307 ? -13.680 -32.986 -0.235 1.00 78.25 307 SER A C 1
ATOM 2431 O O . SER A 1 307 ? -13.941 -33.931 -0.979 1.00 78.25 307 SER A O 1
ATOM 2433 N N . GLU A 1 308 ? -12.715 -32.106 -0.507 1.00 78.38 308 GLU A N 1
ATOM 2434 C CA . GLU A 1 308 ? -11.950 -32.084 -1.755 1.00 78.38 308 GLU A CA 1
ATOM 2435 C C . GLU A 1 308 ? -10.987 -33.281 -1.849 1.00 78.38 308 GLU A C 1
ATOM 2437 O O . GLU A 1 308 ? -11.021 -34.019 -2.834 1.00 78.38 308 GLU A O 1
ATOM 2442 N N . TRP A 1 309 ? -10.234 -33.591 -0.786 1.00 79.06 309 TRP A N 1
ATOM 2443 C CA . TRP A 1 309 ? -9.370 -34.783 -0.740 1.00 79.06 309 TRP A CA 1
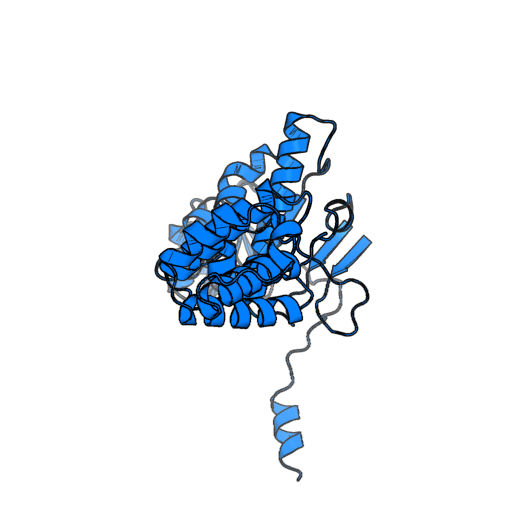ATOM 2444 C C . TRP A 1 309 ? -10.131 -36.105 -0.884 1.00 79.06 309 TRP A C 1
ATOM 2446 O O . TRP A 1 309 ? -9.634 -37.046 -1.509 1.00 79.06 309 TRP A O 1
ATOM 2456 N N . ASN A 1 310 ? -11.344 -36.186 -0.334 1.00 80.75 310 ASN A N 1
ATOM 2457 C CA . ASN A 1 310 ? -12.186 -37.376 -0.467 1.00 80.75 310 ASN A CA 1
ATOM 2458 C C . ASN A 1 310 ? -12.795 -37.515 -1.874 1.00 80.75 310 ASN A C 1
ATOM 2460 O O . ASN A 1 310 ? -13.162 -38.617 -2.283 1.00 80.75 310 ASN A O 1
ATOM 2464 N N . SER A 1 311 ? -12.895 -36.417 -2.628 1.00 73.12 311 SER A N 1
ATOM 2465 C CA . SER A 1 311 ? -13.390 -36.439 -4.007 1.00 73.12 311 SER A CA 1
ATOM 2466 C C . SER A 1 311 ? -12.349 -36.960 -5.011 1.00 73.12 311 SER A C 1
ATOM 2468 O O . SER A 1 311 ? -12.728 -37.581 -6.002 1.00 73.12 311 SER A O 1
ATOM 2470 N N . GLU A 1 312 ? -11.049 -36.819 -4.720 1.00 56.59 312 GLU A N 1
ATOM 2471 C CA . GLU A 1 312 ? -9.958 -37.348 -5.559 1.00 56.59 312 GLU A CA 1
ATOM 2472 C C . GLU A 1 312 ? -9.641 -38.834 -5.310 1.00 56.59 312 GLU A C 1
ATOM 2474 O O . GLU A 1 312 ? -9.037 -39.491 -6.154 1.00 56.59 312 GLU A O 1
ATOM 2479 N N . THR A 1 313 ? -10.072 -39.410 -4.184 1.00 53.97 313 THR A N 1
ATOM 2480 C CA . THR A 1 313 ? -9.787 -40.816 -3.826 1.00 53.97 313 THR A CA 1
ATOM 2481 C C . THR A 1 313 ? -10.779 -41.832 -4.407 1.00 53.97 313 THR A C 1
ATOM 2483 O O . THR A 1 313 ? -10.681 -43.022 -4.113 1.00 53.97 313 THR A O 1
ATOM 2486 N N . SER A 1 314 ? -11.716 -41.387 -5.250 1.00 50.19 314 SER A N 1
ATOM 2487 C CA . SER A 1 314 ? -12.729 -42.239 -5.900 1.00 50.19 314 SER A CA 1
ATOM 2488 C C . SER A 1 314 ? -12.450 -42.527 -7.390 1.00 50.19 314 SER A C 1
ATOM 2490 O O . SER A 1 314 ? -13.370 -42.923 -8.106 1.00 50.19 314 SER A O 1
ATOM 2492 N N . GLY A 1 315 ? -11.215 -42.304 -7.860 1.00 41.00 315 GLY A N 1
ATOM 2493 C CA . GLY A 1 315 ? -10.760 -42.581 -9.234 1.00 41.00 315 GLY A CA 1
ATOM 2494 C C . GLY A 1 315 ? -10.095 -43.940 -9.407 1.00 41.00 315 GLY A C 1
ATOM 2495 O O . GLY A 1 315 ? -9.248 -44.288 -8.555 1.00 41.00 315 GLY A O 1
#

Sequence (315 aa):
KVRIFSFDEESESKLKIDVSSLHASDFSTLIPDITPLQRDLLEEILNLASKFYSSYDLSTILFILNTMYDIKKENGYKSTLSKEIPCYDLLKSMVRNVNISTLSALIRRLRRLEKTGIFCSKGTPIEEIVKRNQLTVIDLSDVNEKISEVILSAICRKIFLARKQYVRSRENGLSSPVLIVIEEAHNFAPRNLEVSINASRGVLRRIAREGRKFGVGLCLVSQRPSKLDADILSQCNSQIILRVVNPSDQEYIKQSVETVTEDIVKDLPSLGRGEAILTGSFINIPISVKIRERETEFGGKDIDVVSEWNSETSG

Secondary structure (DSSP, 8-state):
-EEEE--STT-S----EEGGG--HHHHHHHSTT--HHHHHHHHHHHHHHHHH-SS--HHHHHHHHHHHHHHHHTTT---GGGGTSTTHHHHHHHHTTS-HHHHHHHHHHHHHHHTTS-EESSPPPHHHH--TT-EEEE--TTS-HHHHHHHHHHHHHHHHHHHHHHHHHSSSS--S-EEEEETTHHHHSBS-SS-TT-HHHHHHHHHHHHHHHHTEEEEE--S-GGGB-HHHHTT--EEEE-----HHHHHHHHHH-TT--HHHHHHGGGPPTTEEEEEETT-SS-EEEEPPPPSSPPS-PPP-HHHHHHHHTT-

pLDDT: mean 86.18, std 11.11, range [41.0, 98.06]

Foldseek 3Di:
DEAEAELDPPDPHHFAFEPLLDDLLLVCLLQDPQDPVLSVVLNVLSVVCVVFPPFDWLVSSLVLLVLLLCCLVVVNDDDVCCVPDPPSVVSNVVSVPDDSVSSVSNSVSSVVVVVSVRYDRDGDDLCSQDDPPYHYHYDCPVPDLSVVLSVLLSNLVQQQVLLVVCVVPVPGGDPDADEDEDEQCLSNAFQDCVCVRRSRNVSLLVCLVCVVVRNYHYHYHHPQQLGGHLSNLLSCQKDWQAADDDPSSLVSCVVSHPQDDPVNSVCRNVGDVQWTWIGGDVDDHIDIDRHDDDPDDDPDDDPPVVVVVVVVVPD